Protein AF-A0A495IEY9-F1 (afdb_monomer_lite)

Radius of gyration: 32.67 Å; chains: 1; bounding box: 74×69×78 Å

Organism: NCBI:txid386892

InterPro domains:
  IPR025325 Protein of unknown function DUF4231 [PF14015] (72-163)

pLDDT: mean 76.62, std 18.8, range [36.56, 96.38]

Foldseek 3Di:
DDDDDDDDDDDDDDDDDDDDDDDDDDDPDDDDDPDPPPPDDPDPPPDPPDPDDDDPCLLVVLVVLLVVLLVVLVVLLVVLVVLVVVLVVLLVVLVVVLVVLVPDPPRDPVSNVVSVVSNVVSVVVCVVVVSVVSNVLSVVLSVVSVVLVVCCVVCHPPNVDPCNSVVSNVVSVVSVVVVVVVVVVVVCDDPPDDPPDDDDDD

Secondary structure (DSSP, 8-state):
----------------------PPP---------PPPP-SPP------PPPPPPPTTHHHHHHHHHHHHHHHHHHHHHHHHHHHHHHHHHHHHHHHHHHHHHH-TT--HHHHHHHHHHHHHHHHHHHHHTHHHHHHHHHHHHHHHHHHHHHHHTT-TTTTSTTHHHHHHHHHHHHHHHHHHHHHHHHS--------PPP---

Structure (mmCIF, N/CA/C/O backbone):
data_AF-A0A495IEY9-F1
#
_entry.id   AF-A0A495IEY9-F1
#
loop_
_atom_site.group_PDB
_atom_site.id
_atom_site.type_symbol
_atom_site.label_atom_id
_atom_site.label_alt_id
_atom_site.label_comp_id
_atom_site.label_asym_id
_atom_site.label_entity_id
_atom_site.label_seq_id
_atom_site.pdbx_PDB_ins_code
_atom_site.Cartn_x
_atom_site.Cartn_y
_atom_site.Cartn_z
_atom_site.occupancy
_atom_site.B_iso_or_equiv
_atom_site.auth_seq_id
_atom_site.auth_comp_id
_atom_site.auth_asym_id
_atom_site.auth_atom_id
_atom_site.pdbx_PDB_model_num
ATOM 1 N N . MET A 1 1 ? 45.990 -4.120 40.643 1.00 37.78 1 MET A N 1
ATOM 2 C CA . MET A 1 1 ? 47.004 -3.075 40.870 1.00 37.78 1 MET A CA 1
ATOM 3 C C . MET A 1 1 ? 46.999 -2.198 39.632 1.00 37.78 1 MET A C 1
ATOM 5 O O . MET A 1 1 ? 47.396 -2.721 38.605 1.00 37.78 1 MET A O 1
ATOM 9 N N . SER A 1 2 ? 46.443 -0.983 39.770 1.00 44.12 2 SER A N 1
ATOM 10 C CA . SER A 1 2 ? 46.538 0.227 38.918 1.00 44.12 2 SER A CA 1
ATOM 11 C C . SER A 1 2 ? 46.340 0.114 37.394 1.00 44.12 2 SER A C 1
ATOM 13 O O . SER A 1 2 ? 46.863 -0.780 36.755 1.00 44.12 2 SER A O 1
ATOM 15 N N . ASP A 1 3 ? 45.658 1.019 36.699 1.00 42.66 3 ASP A N 1
ATOM 16 C CA . ASP A 1 3 ? 45.069 2.310 37.056 1.00 42.66 3 ASP A CA 1
ATOM 17 C C . ASP A 1 3 ? 44.116 2.719 35.921 1.00 42.66 3 ASP A C 1
ATOM 19 O O . ASP A 1 3 ? 44.360 2.389 34.757 1.00 42.66 3 ASP A O 1
ATOM 23 N N . ALA A 1 4 ? 43.057 3.445 36.266 1.00 44.81 4 ALA A N 1
ATOM 24 C CA . ALA A 1 4 ? 42.298 4.259 35.323 1.00 44.81 4 ALA A CA 1
ATOM 25 C C . ALA A 1 4 ? 42.985 5.629 35.193 1.00 44.81 4 ALA A C 1
ATOM 27 O O . ALA A 1 4 ? 43.798 6.001 36.037 1.00 44.81 4 ALA A O 1
ATOM 28 N N . PRO A 1 5 ? 42.636 6.419 34.172 1.00 58.59 5 PRO A N 1
ATOM 29 C CA . PRO A 1 5 ? 42.384 7.814 34.523 1.00 58.59 5 PRO A CA 1
ATOM 30 C C . PRO A 1 5 ? 41.072 8.377 33.967 1.00 58.59 5 PRO A C 1
ATOM 32 O O . PRO A 1 5 ? 40.742 8.247 32.788 1.00 58.59 5 PRO A O 1
ATOM 35 N N . ASP A 1 6 ? 40.380 9.051 34.884 1.00 40.62 6 ASP A N 1
ATOM 36 C CA . ASP A 1 6 ? 39.365 10.084 34.702 1.00 40.62 6 ASP A CA 1
ATOM 37 C C . ASP A 1 6 ? 39.780 11.195 33.722 1.00 40.62 6 ASP A C 1
ATOM 39 O O . ASP A 1 6 ? 40.908 11.684 33.766 1.00 40.62 6 ASP A O 1
ATOM 43 N N . ALA A 1 7 ? 38.815 11.688 32.939 1.00 40.88 7 ALA A N 1
ATOM 44 C CA . ALA A 1 7 ? 38.734 13.088 32.500 1.00 40.88 7 ALA A CA 1
ATOM 45 C C . ALA A 1 7 ? 37.304 13.371 31.988 1.00 40.88 7 ALA A C 1
ATOM 47 O O . ALA A 1 7 ? 36.894 12.869 30.947 1.00 40.88 7 ALA A O 1
ATOM 48 N N . VAL A 1 8 ? 36.441 13.962 32.818 1.00 42.06 8 VAL A N 1
ATOM 49 C CA . VAL A 1 8 ? 36.154 15.411 32.905 1.00 42.06 8 VAL A CA 1
ATOM 50 C C . VAL A 1 8 ? 35.204 15.922 31.809 1.00 42.06 8 VAL A C 1
ATOM 52 O O . VAL A 1 8 ? 35.561 16.149 30.658 1.00 42.06 8 VAL A O 1
ATOM 55 N N . VAL A 1 9 ? 33.972 16.158 32.261 1.00 48.19 9 VAL A N 1
ATOM 56 C CA . VAL A 1 9 ? 32.915 16.979 31.660 1.00 48.19 9 VAL A CA 1
ATOM 57 C C . VAL A 1 9 ? 33.252 18.464 31.846 1.00 48.19 9 VAL A C 1
ATOM 59 O O . VAL A 1 9 ? 33.668 18.842 32.942 1.00 48.19 9 VAL A O 1
ATOM 62 N N . PRO A 1 10 ? 32.963 19.333 30.861 1.00 50.50 10 PRO A N 1
ATOM 63 C CA . PRO A 1 10 ? 32.644 20.721 31.178 1.00 50.50 10 PRO A CA 1
ATOM 64 C C . PRO A 1 10 ? 31.229 21.117 30.731 1.00 50.50 10 PRO A C 1
ATOM 66 O O . PRO A 1 10 ? 30.904 21.189 29.547 1.00 50.50 10 PRO A O 1
ATOM 69 N N . SER A 1 11 ? 30.403 21.432 31.728 1.00 38.56 11 SER A N 1
ATOM 70 C CA . SER A 1 11 ? 29.192 22.244 31.609 1.00 38.56 11 SER A CA 1
ATOM 71 C C . SER A 1 11 ? 29.579 23.688 31.288 1.00 38.56 11 SER A C 1
ATOM 73 O O . SER A 1 11 ? 30.501 24.235 31.893 1.00 38.56 11 SER A O 1
ATOM 75 N N . SER A 1 12 ? 28.872 24.349 30.375 1.00 45.75 12 SER A N 1
ATOM 76 C CA . SER A 1 12 ? 29.035 25.791 30.149 1.00 45.75 12 SER A CA 1
ATOM 77 C C . SER A 1 12 ? 27.690 26.438 29.842 1.00 45.75 12 SER A C 1
ATOM 79 O O . SER A 1 12 ? 27.225 26.460 28.707 1.00 45.75 12 SER A O 1
ATOM 81 N N . THR A 1 13 ? 27.076 26.974 30.891 1.00 43.91 13 THR A N 1
ATOM 82 C CA . THR A 1 13 ? 26.037 28.004 30.825 1.00 43.91 13 THR A CA 1
ATOM 83 C C . THR A 1 13 ? 26.718 29.366 30.663 1.00 43.91 13 THR A C 1
ATOM 85 O O . THR A 1 13 ? 27.639 29.646 31.431 1.00 43.91 13 THR A O 1
ATOM 88 N N . PRO A 1 14 ? 26.241 30.262 29.784 1.00 54.59 14 PRO A N 1
ATOM 89 C CA . PRO A 1 14 ? 26.524 31.684 29.916 1.00 54.59 14 PRO A CA 1
ATOM 90 C C . PRO A 1 14 ? 25.261 32.471 30.294 1.00 54.59 14 PRO A C 1
ATOM 92 O O . PRO A 1 14 ? 24.327 32.641 29.517 1.00 54.59 14 PRO A O 1
ATOM 95 N N . THR A 1 15 ? 25.262 32.904 31.552 1.00 43.38 15 THR A N 1
ATOM 96 C CA . THR A 1 15 ? 25.042 34.270 32.047 1.00 43.38 15 THR A CA 1
ATOM 97 C C . THR A 1 15 ? 24.388 35.302 31.117 1.00 43.38 15 THR A C 1
ATOM 99 O O . THR A 1 15 ? 24.930 35.719 30.098 1.00 43.38 15 THR A O 1
ATOM 102 N N . ARG A 1 16 ? 23.257 35.804 31.620 1.00 36.56 16 ARG A N 1
ATOM 103 C CA . ARG A 1 16 ? 22.553 37.050 31.298 1.00 36.56 16 ARG A CA 1
ATOM 104 C C . ARG A 1 16 ? 23.460 38.284 31.426 1.00 36.56 16 ARG A C 1
ATOM 106 O O . ARG A 1 16 ? 24.086 38.468 32.465 1.00 36.56 16 ARG A O 1
ATOM 113 N N . ALA A 1 17 ? 23.420 39.168 30.431 1.00 42.22 17 ALA A N 1
ATOM 114 C CA . ALA A 1 17 ? 23.876 40.551 30.544 1.00 42.22 17 ALA A CA 1
ATOM 115 C C . ALA A 1 17 ? 22.870 41.488 29.858 1.00 42.22 17 ALA A C 1
ATOM 117 O O . ALA A 1 17 ? 22.465 41.265 28.718 1.00 42.22 17 ALA A O 1
ATOM 118 N N . ASP A 1 18 ? 22.450 42.504 30.606 1.00 40.81 18 ASP A N 1
ATOM 119 C CA . ASP A 1 18 ? 21.556 43.582 30.199 1.00 40.81 18 ASP A CA 1
ATOM 120 C C . ASP A 1 18 ? 22.239 44.541 29.205 1.00 40.81 18 ASP A C 1
ATOM 122 O O . ASP A 1 18 ? 23.431 44.825 29.330 1.00 40.81 18 ASP A O 1
ATOM 126 N N . SER A 1 19 ? 21.491 45.120 28.256 1.00 43.00 19 SER A N 1
ATOM 127 C CA . SER A 1 19 ? 21.830 46.431 27.666 1.00 43.00 19 SER A CA 1
ATOM 128 C C . SER A 1 19 ? 20.611 47.121 27.032 1.00 43.00 19 SER A C 1
ATOM 130 O O . SER A 1 19 ? 20.113 46.760 25.974 1.00 43.00 19 SER A O 1
ATOM 132 N N . VAL A 1 20 ? 20.147 48.124 27.769 1.00 44.75 20 VAL A N 1
ATOM 133 C CA . VAL A 1 20 ? 19.444 49.371 27.430 1.00 44.75 20 VAL A CA 1
ATOM 134 C C . VAL A 1 20 ? 19.424 49.813 25.950 1.00 44.75 20 VAL A C 1
ATOM 136 O O . VAL A 1 20 ? 20.470 49.997 25.338 1.00 44.75 20 VAL A O 1
ATOM 139 N N . GLY A 1 21 ? 18.229 50.214 25.485 1.00 37.62 21 GLY A N 1
ATOM 140 C CA . GLY A 1 21 ? 18.047 51.489 24.769 1.00 37.62 21 GLY A CA 1
ATOM 141 C C . GLY A 1 21 ? 17.474 51.438 23.348 1.00 37.62 21 GLY A C 1
ATOM 142 O O . GLY A 1 21 ? 18.227 51.275 22.401 1.00 37.62 21 GLY A O 1
ATOM 143 N N . ALA A 1 22 ? 16.169 51.707 23.197 1.00 42.50 22 ALA A N 1
ATOM 144 C CA . ALA A 1 22 ? 15.605 52.568 22.139 1.00 42.50 22 ALA A CA 1
ATOM 145 C C . ALA A 1 22 ? 14.072 52.657 22.279 1.00 42.50 22 ALA A C 1
ATOM 147 O O . ALA A 1 22 ? 13.355 51.683 22.064 1.00 42.50 22 ALA A O 1
ATOM 148 N N . THR A 1 23 ? 13.563 53.841 22.623 1.00 51.12 23 THR A N 1
ATOM 149 C CA . THR A 1 23 ? 12.125 54.145 22.696 1.00 51.12 23 THR A CA 1
ATOM 150 C C . THR A 1 23 ? 11.656 54.735 21.361 1.00 51.12 23 THR A C 1
ATOM 152 O O . THR A 1 23 ? 12.115 55.823 21.014 1.00 51.12 23 THR A O 1
ATOM 155 N N . PRO A 1 24 ? 10.732 54.103 20.615 1.00 60.12 24 PRO A N 1
ATOM 156 C CA . PRO A 1 24 ? 10.069 54.755 19.488 1.00 60.12 24 PRO A CA 1
ATOM 157 C C . PRO A 1 24 ? 8.852 55.596 19.942 1.00 60.12 24 PRO A C 1
ATOM 159 O O . PRO A 1 24 ? 8.252 55.325 20.989 1.00 60.12 24 PRO A O 1
ATOM 162 N N . PRO A 1 25 ? 8.473 56.641 19.182 1.00 51.44 25 PRO A N 1
ATOM 163 C CA . PRO A 1 25 ? 7.473 57.624 19.592 1.00 51.44 25 PRO A CA 1
ATOM 164 C C . PRO A 1 25 ? 6.053 57.043 19.640 1.00 51.44 25 PRO A C 1
ATOM 166 O O . PRO A 1 25 ? 5.586 56.387 18.711 1.00 51.44 25 PRO A O 1
ATOM 169 N N . ARG A 1 26 ? 5.335 57.339 20.732 1.00 46.69 26 ARG A N 1
ATOM 170 C CA . ARG A 1 26 ? 3.922 56.985 20.939 1.00 46.69 26 ARG A CA 1
ATOM 171 C C . ARG A 1 26 ? 3.025 57.687 19.916 1.00 46.69 26 ARG A C 1
ATOM 173 O O . ARG A 1 26 ? 2.693 58.861 20.070 1.00 46.69 26 ARG A O 1
ATOM 180 N N . THR A 1 27 ? 2.546 56.945 18.925 1.00 51.31 27 THR A N 1
ATOM 181 C CA . THR A 1 27 ? 1.424 57.362 18.080 1.00 51.31 27 THR A CA 1
ATOM 182 C C . THR A 1 27 ? 0.138 57.328 18.913 1.00 51.31 27 THR A C 1
ATOM 184 O O . THR A 1 27 ? -0.311 56.278 19.371 1.00 51.31 27 THR A O 1
ATOM 187 N N . 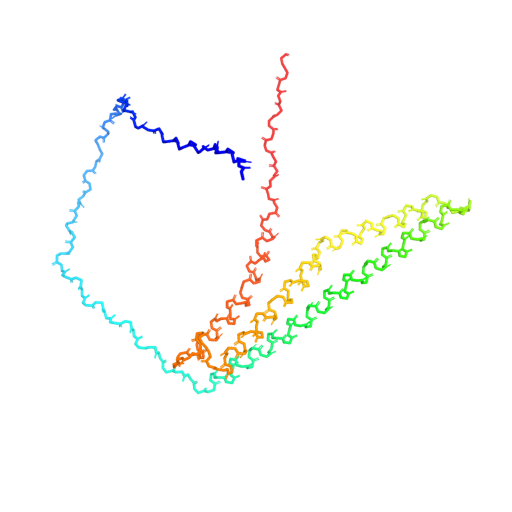ARG A 1 28 ? -0.455 58.498 19.162 1.00 54.66 28 ARG A N 1
ATOM 188 C CA . ARG A 1 28 ? -1.737 58.654 19.863 1.00 54.66 28 ARG A CA 1
ATOM 189 C C . ARG A 1 28 ? -2.871 58.234 18.920 1.00 54.66 28 ARG A C 1
ATOM 191 O O . ARG A 1 28 ? -3.365 59.053 18.156 1.00 54.66 28 ARG A O 1
ATOM 198 N N . GLY A 1 29 ? -3.270 56.964 18.968 1.00 46.28 29 GLY A N 1
ATOM 199 C CA . GLY A 1 29 ? -4.338 56.407 18.135 1.00 46.28 29 GLY A CA 1
ATOM 200 C C . GLY A 1 29 ? -5.439 55.736 18.955 1.00 46.28 29 GLY A C 1
ATOM 201 O O . GLY A 1 29 ? -5.227 54.673 19.517 1.00 46.28 29 GLY A O 1
ATOM 202 N N . ARG A 1 30 ? -6.614 56.377 18.984 1.00 53.66 30 ARG A N 1
ATOM 203 C CA . ARG A 1 30 ? -7.959 55.795 19.164 1.00 53.66 30 ARG A CA 1
ATOM 204 C C . ARG A 1 30 ? -8.173 54.870 20.380 1.00 53.66 30 ARG A C 1
ATOM 206 O O . ARG A 1 30 ? -8.007 53.659 20.316 1.00 53.66 30 ARG A O 1
ATOM 213 N N . ARG A 1 31 ? -8.677 55.456 21.474 1.00 50.41 31 ARG A N 1
ATOM 214 C CA . ARG A 1 31 ? -9.293 54.744 22.606 1.00 50.41 31 ARG A CA 1
ATOM 215 C C . ARG A 1 31 ? -10.537 53.994 22.104 1.00 50.41 31 ARG A C 1
ATOM 217 O O . ARG A 1 31 ? -11.627 54.556 22.077 1.00 50.41 31 ARG A O 1
ATOM 224 N N . GLY A 1 32 ? -10.349 52.753 21.657 1.00 49.44 32 GLY A N 1
ATOM 225 C CA . GLY A 1 32 ? -11.426 51.782 21.522 1.00 49.44 32 GLY A CA 1
ATOM 226 C C . GLY A 1 32 ? -12.059 51.577 22.893 1.00 49.44 32 GLY A C 1
ATOM 227 O O . GLY A 1 32 ? -11.365 51.418 23.895 1.00 49.44 32 GLY A O 1
ATOM 228 N N . GLN A 1 33 ? -13.375 51.690 22.941 1.00 49.94 33 GLN A N 1
ATOM 229 C CA . GLN A 1 33 ? -14.186 51.463 24.122 1.00 49.94 33 GLN A CA 1
ATOM 230 C C . GLN A 1 33 ? -14.017 49.990 24.525 1.00 49.94 33 GLN A C 1
ATOM 232 O O . GLN A 1 33 ? -14.491 49.101 23.827 1.00 49.94 33 GLN A O 1
ATOM 237 N N . ILE A 1 34 ? -13.270 49.720 25.597 1.00 53.69 34 ILE A N 1
ATOM 238 C CA . ILE A 1 34 ? -13.193 48.383 26.191 1.00 53.69 34 ILE A CA 1
ATOM 239 C C . ILE A 1 34 ? -14.486 48.228 26.989 1.00 53.69 34 ILE A C 1
ATOM 241 O O . ILE A 1 34 ? -14.609 48.776 28.084 1.00 53.69 34 ILE A O 1
ATOM 245 N N . THR A 1 35 ? -15.485 47.560 26.420 1.00 56.81 35 THR A N 1
ATOM 246 C CA . THR A 1 35 ? -16.603 47.034 27.206 1.00 56.81 35 THR A CA 1
ATOM 247 C C . THR A 1 35 ? -16.030 46.088 28.265 1.00 56.81 35 THR A C 1
ATOM 249 O O . THR A 1 35 ? -15.221 45.228 27.904 1.00 56.81 35 THR A O 1
ATOM 252 N N . PRO A 1 36 ? -16.382 46.235 29.556 1.00 61.81 36 PRO A N 1
ATOM 253 C CA . PRO A 1 36 ? -15.975 45.261 30.560 1.00 61.81 36 PRO A CA 1
ATOM 254 C C . PRO A 1 36 ? -16.509 43.873 30.161 1.00 61.81 36 PRO A C 1
ATOM 256 O O . PRO A 1 36 ? -17.593 43.792 29.573 1.00 61.81 36 PRO A O 1
ATOM 259 N N . PRO A 1 37 ? -15.759 42.790 30.427 1.00 67.25 37 PRO A N 1
ATOM 260 C CA . PRO A 1 37 ? -16.247 41.440 30.176 1.00 67.25 37 PRO A CA 1
ATOM 261 C C . PRO A 1 37 ? -17.550 41.207 30.963 1.00 67.25 37 PRO A C 1
ATOM 263 O O . PRO A 1 37 ? -17.705 41.781 32.044 1.00 67.25 37 PRO A O 1
ATOM 266 N N . PRO A 1 38 ? -18.487 40.388 30.457 1.00 62.03 38 PRO A N 1
ATOM 267 C CA . PRO A 1 38 ? -19.680 40.022 31.211 1.00 62.03 38 PRO A CA 1
ATOM 268 C C . PRO A 1 38 ? -19.279 39.419 32.567 1.00 62.03 38 PRO A C 1
ATOM 270 O O . PRO A 1 38 ? -18.569 38.419 32.610 1.00 62.03 38 PRO A O 1
ATOM 273 N N . THR A 1 39 ? -19.732 40.015 33.673 1.00 63.16 39 THR A N 1
ATOM 274 C CA . THR A 1 39 ? -19.583 39.485 35.048 1.00 63.16 39 THR A CA 1
ATOM 275 C C . THR A 1 39 ? -20.612 38.382 35.330 1.00 63.16 39 THR A C 1
ATOM 277 O O . THR A 1 39 ? -21.114 38.250 36.444 1.00 63.16 39 THR A O 1
ATOM 280 N N . GLU A 1 40 ? -20.987 37.610 34.315 1.00 63.72 40 GLU A N 1
ATOM 281 C CA . GLU A 1 40 ? -21.821 36.433 34.507 1.00 63.72 40 GLU A CA 1
ATOM 282 C C . GLU A 1 40 ? -20.874 35.242 34.707 1.00 63.72 40 GLU A C 1
ATOM 284 O O . GLU A 1 40 ? -19.961 35.056 33.893 1.00 63.72 40 GLU A O 1
ATOM 289 N N . PRO A 1 41 ? -21.007 34.465 35.800 1.00 67.69 41 PRO A N 1
ATOM 290 C CA . PRO A 1 41 ? -20.287 33.207 35.936 1.00 67.69 41 PRO A CA 1
ATOM 291 C C . PRO A 1 41 ? -20.494 32.397 34.652 1.00 67.69 41 PRO A C 1
ATOM 293 O O . PRO A 1 41 ? -21.630 32.360 34.169 1.00 67.69 41 PRO A O 1
ATOM 296 N N . PRO A 1 42 ? -19.457 31.762 34.073 1.00 66.25 42 PRO A N 1
ATOM 297 C CA . PRO A 1 42 ? -19.680 30.882 32.938 1.00 66.25 42 PRO A CA 1
ATOM 298 C C . PRO A 1 42 ? -20.766 29.888 33.347 1.00 66.25 42 PRO A C 1
ATOM 300 O O . PRO A 1 42 ? -20.645 29.238 34.391 1.00 66.25 42 PRO A O 1
ATOM 303 N N . ALA A 1 43 ? -21.850 29.831 32.566 1.00 63.62 43 ALA A N 1
ATOM 304 C CA . ALA A 1 43 ? -22.886 28.823 32.740 1.00 63.62 43 ALA A CA 1
ATOM 305 C C . ALA A 1 43 ? -22.198 27.463 32.938 1.00 63.62 43 ALA A C 1
ATOM 307 O O . ALA A 1 43 ? -21.162 27.239 32.298 1.00 63.62 43 ALA A O 1
ATOM 308 N N . PRO A 1 44 ? -22.711 26.574 33.812 1.00 63.12 44 PRO A N 1
ATOM 309 C CA . PRO A 1 44 ? -22.123 25.256 33.990 1.00 63.12 44 PRO A CA 1
ATOM 310 C C . PRO A 1 44 ? -21.894 24.665 32.604 1.00 63.12 44 PRO A C 1
ATOM 312 O O . PRO A 1 44 ? -22.849 24.530 31.836 1.00 63.12 44 PRO A O 1
ATOM 315 N N . VAL A 1 45 ? -20.631 24.413 32.249 1.00 62.22 45 VAL A N 1
ATOM 316 C CA . VAL A 1 45 ? -20.298 23.694 31.022 1.00 62.22 45 VAL A CA 1
ATOM 317 C C . VAL A 1 45 ? -21.066 22.391 31.148 1.00 62.22 45 VAL A C 1
ATOM 319 O O . VAL A 1 45 ? -20.748 21.577 32.016 1.00 62.22 45 VAL A O 1
ATOM 322 N N . GLN A 1 46 ? -22.152 22.255 30.383 1.00 62.59 46 GLN A N 1
ATOM 323 C CA . GLN A 1 46 ? -22.917 21.020 30.345 1.00 62.59 46 GLN A CA 1
ATOM 324 C C . GLN A 1 46 ? -21.894 19.921 30.079 1.00 62.59 46 GLN A C 1
ATOM 326 O O . GLN A 1 46 ? -21.071 20.062 29.167 1.00 62.59 46 GLN A O 1
ATOM 331 N N . ALA A 1 47 ? -21.875 18.893 30.931 1.00 61.44 47 ALA A N 1
ATOM 332 C CA . ALA A 1 47 ? -21.013 17.745 30.710 1.00 61.44 47 ALA A CA 1
ATOM 333 C C . ALA A 1 47 ? -21.195 17.301 29.247 1.00 61.44 47 ALA A C 1
ATOM 335 O O . ALA A 1 47 ? -22.335 17.343 28.768 1.00 61.44 47 ALA A O 1
ATOM 336 N N . PRO A 1 48 ? -20.111 16.953 28.522 1.00 68.31 48 PRO A N 1
ATOM 337 C CA . PRO A 1 48 ? -20.222 16.484 27.149 1.00 68.31 48 PRO A CA 1
ATOM 338 C C . PRO A 1 48 ? -21.374 15.479 27.053 1.00 68.31 48 PRO A C 1
ATOM 340 O O . PRO A 1 48 ? -21.465 14.625 27.941 1.00 68.31 48 PRO A O 1
ATOM 343 N N . PRO A 1 49 ? -22.275 15.605 26.061 1.00 74.69 49 PRO A N 1
ATOM 344 C CA . PRO A 1 49 ? -23.406 14.698 25.946 1.00 74.69 49 PRO A CA 1
ATOM 345 C C . PRO A 1 49 ? -22.880 13.266 25.993 1.00 74.69 49 PRO A C 1
ATOM 347 O O . PRO A 1 49 ? -21.897 12.950 25.315 1.00 74.69 49 PRO A O 1
ATOM 350 N N . GLU A 1 50 ? -23.495 12.439 26.841 1.00 69.94 50 GLU A N 1
ATOM 351 C CA . GLU A 1 50 ? -23.180 11.015 26.926 1.00 69.94 50 GLU A CA 1
ATOM 352 C C . GLU A 1 50 ? -23.128 10.453 25.497 1.00 69.94 50 GLU A C 1
ATOM 354 O O . GLU A 1 50 ? -24.002 10.789 24.684 1.00 69.94 50 GLU A O 1
ATOM 359 N N . PRO A 1 51 ? -22.076 9.695 25.133 1.00 74.38 51 PRO A N 1
ATOM 360 C CA . PRO A 1 51 ? -21.938 9.213 23.772 1.00 74.38 51 PRO A CA 1
ATOM 361 C C . PRO A 1 51 ? -23.207 8.457 23.392 1.00 74.38 51 PRO A C 1
ATOM 363 O O . PRO A 1 51 ? -23.685 7.610 24.145 1.00 74.38 51 PRO A O 1
ATOM 366 N N . ALA A 1 52 ? -23.758 8.789 22.220 1.00 79.06 52 ALA A N 1
ATOM 367 C CA . ALA A 1 52 ? -24.975 8.164 21.717 1.00 79.06 52 ALA A CA 1
ATOM 368 C C . ALA A 1 52 ? -24.874 6.627 21.795 1.00 79.06 52 ALA A C 1
ATOM 370 O O . ALA A 1 52 ? -23.767 6.091 21.761 1.00 79.06 52 ALA A O 1
ATOM 371 N N . PRO A 1 53 ? -25.978 5.874 21.858 1.00 83.81 53 PRO A N 1
ATOM 372 C CA . PRO A 1 53 ? -25.918 4.416 21.806 1.00 83.81 53 PRO A CA 1
ATOM 373 C C . PRO A 1 53 ? -25.185 3.928 20.547 1.00 83.81 53 PRO A C 1
ATOM 375 O O . PRO A 1 53 ? -25.242 4.569 19.494 1.00 83.81 53 PRO A O 1
ATOM 378 N N . ILE A 1 54 ? -24.457 2.812 20.646 1.00 84.00 54 ILE A N 1
ATOM 379 C CA . ILE A 1 54 ? -23.871 2.176 19.456 1.00 84.00 54 ILE A CA 1
ATOM 380 C C . ILE A 1 54 ? -25.029 1.572 18.643 1.00 84.00 54 ILE A C 1
ATOM 382 O O . ILE A 1 54 ? -25.821 0.835 19.228 1.00 84.00 54 ILE A O 1
ATOM 386 N N . PRO A 1 55 ? -25.148 1.864 17.334 1.00 88.56 55 PRO A N 1
ATOM 387 C CA . PRO A 1 55 ? -26.189 1.273 16.499 1.00 88.56 55 PRO A CA 1
ATOM 388 C C . PRO A 1 55 ? -26.086 -0.254 16.434 1.00 88.56 55 PRO A C 1
ATOM 390 O O . PRO A 1 55 ? -24.982 -0.808 16.395 1.00 88.56 55 PRO A O 1
ATOM 393 N N . ASP A 1 56 ? -27.230 -0.927 16.327 1.00 87.06 56 ASP A N 1
ATOM 394 C CA . ASP A 1 56 ? -27.278 -2.366 16.067 1.00 87.06 56 ASP A CA 1
ATOM 395 C C . ASP A 1 56 ? -26.560 -2.694 14.742 1.00 87.06 56 ASP A C 1
ATOM 397 O O . ASP A 1 56 ? -26.696 -1.982 13.746 1.00 87.06 56 ASP A O 1
ATOM 401 N N . GLY A 1 57 ? -25.743 -3.752 14.733 1.00 91.00 57 GLY A N 1
ATOM 402 C CA . GLY A 1 57 ? -24.941 -4.155 13.566 1.00 91.00 57 GLY A CA 1
ATOM 403 C C . GLY A 1 57 ? -23.668 -3.329 13.317 1.00 91.00 57 GLY A C 1
ATOM 404 O O . GLY A 1 57 ? -22.918 -3.625 12.386 1.00 91.00 57 GLY A O 1
ATOM 405 N N . ALA A 1 58 ? -23.358 -2.327 14.152 1.00 92.31 58 ALA A N 1
ATOM 406 C CA . ALA A 1 58 ? -22.133 -1.533 14.002 1.00 92.31 58 ALA A CA 1
ATOM 407 C C . ALA A 1 58 ? -20.854 -2.388 14.066 1.00 92.31 58 ALA A C 1
ATOM 409 O O . ALA A 1 58 ? -19.885 -2.102 13.366 1.00 92.31 58 ALA A O 1
ATOM 410 N N . VAL A 1 59 ? -20.854 -3.448 14.881 1.00 92.56 59 VAL A N 1
ATOM 411 C CA . VAL A 1 59 ? -19.727 -4.388 14.982 1.00 92.56 59 VAL A CA 1
ATOM 412 C C . VAL A 1 59 ? -19.470 -5.062 13.637 1.00 92.56 59 VAL A C 1
ATOM 414 O O . VAL A 1 59 ? -18.346 -5.013 13.141 1.00 92.56 59 VAL A O 1
ATOM 417 N N . ASP A 1 60 ? -20.508 -5.629 13.021 1.00 95.19 60 ASP A N 1
ATOM 418 C CA . ASP A 1 60 ? -20.396 -6.337 11.742 1.00 95.19 60 ASP A CA 1
ATOM 419 C C . ASP A 1 60 ? -19.935 -5.399 10.626 1.00 95.19 60 ASP A C 1
ATOM 421 O O . ASP A 1 60 ? -19.073 -5.758 9.823 1.00 95.19 60 ASP A O 1
ATOM 425 N N . PHE A 1 61 ? -20.439 -4.162 10.615 1.00 95.81 61 PHE A N 1
ATOM 426 C CA . PHE A 1 61 ? -19.994 -3.140 9.672 1.00 95.81 61 PHE A CA 1
ATOM 427 C C . PHE A 1 61 ? -18.498 -2.824 9.823 1.00 95.81 61 PHE A C 1
ATOM 429 O O . PHE A 1 61 ? -17.753 -2.848 8.839 1.00 95.81 61 PHE A O 1
ATOM 436 N N . VAL A 1 62 ? -18.034 -2.553 11.048 1.00 95.69 62 VAL A N 1
ATOM 437 C CA . VAL A 1 62 ? -16.626 -2.212 11.314 1.00 95.69 62 VAL A CA 1
ATOM 438 C C . VAL A 1 62 ? -15.705 -3.401 11.015 1.00 95.69 62 VAL A C 1
ATOM 440 O O . VAL A 1 62 ? -14.631 -3.220 10.439 1.00 95.69 62 VAL A O 1
ATOM 443 N N . MET A 1 63 ? -16.132 -4.626 11.321 1.00 96.00 63 MET A N 1
ATOM 444 C CA . MET A 1 63 ? -15.380 -5.839 10.986 1.00 96.00 63 MET A CA 1
ATOM 445 C C . MET A 1 63 ? -15.345 -6.110 9.475 1.00 96.00 63 MET A C 1
ATOM 447 O O . MET A 1 63 ? -14.299 -6.477 8.931 1.00 96.00 63 MET A O 1
ATOM 451 N N . GLY A 1 64 ? -16.443 -5.853 8.762 1.00 96.19 64 GLY A N 1
ATOM 452 C CA . GLY A 1 64 ? -16.477 -5.875 7.299 1.00 96.19 64 GLY A CA 1
ATOM 453 C C . GLY A 1 64 ? -15.502 -4.862 6.690 1.00 96.19 64 GLY A C 1
ATOM 454 O O . GLY A 1 64 ? -14.742 -5.183 5.776 1.00 96.19 64 GLY A O 1
ATOM 455 N N . ARG A 1 65 ? -15.437 -3.653 7.257 1.00 95.25 65 ARG A N 1
ATOM 456 C CA . ARG A 1 65 ? -14.461 -2.631 6.857 1.00 95.25 65 ARG A CA 1
ATOM 457 C C . ARG A 1 65 ? -13.016 -3.077 7.111 1.00 95.25 65 ARG A C 1
ATOM 459 O O . ARG A 1 65 ? -12.182 -2.921 6.222 1.00 95.25 65 ARG A O 1
ATOM 466 N N . MET A 1 66 ? -12.719 -3.656 8.277 1.00 96.06 66 MET A N 1
ATOM 467 C CA . MET A 1 66 ? -11.391 -4.190 8.625 1.00 96.06 66 MET A CA 1
ATOM 468 C C . MET A 1 66 ? -10.926 -5.262 7.630 1.00 96.06 66 MET A C 1
ATOM 470 O O . MET A 1 66 ? -9.817 -5.185 7.103 1.00 96.06 66 MET A O 1
ATOM 474 N N . THR A 1 67 ? -11.772 -6.256 7.356 1.00 94.88 67 THR A N 1
ATOM 475 C CA . THR A 1 67 ? -11.438 -7.364 6.444 1.00 94.88 67 THR A CA 1
ATOM 476 C C . THR A 1 67 ? -11.230 -6.885 5.009 1.00 94.88 67 THR A C 1
ATOM 478 O O . THR A 1 67 ? -10.277 -7.312 4.355 1.00 94.88 67 THR A O 1
ATOM 481 N N . TYR A 1 68 ? -12.050 -5.935 4.549 1.00 95.75 68 TYR A N 1
ATOM 482 C CA . TYR A 1 68 ? -11.847 -5.258 3.271 1.00 95.75 68 TYR A CA 1
ATOM 483 C C . TYR A 1 68 ? -10.475 -4.570 3.198 1.00 95.75 68 TYR A C 1
ATOM 485 O O . TYR A 1 68 ? -9.738 -4.779 2.234 1.00 95.75 68 TYR A O 1
ATOM 493 N N . LEU A 1 69 ? -10.107 -3.783 4.218 1.00 94.38 69 LEU A N 1
ATOM 494 C CA . LEU A 1 69 ? -8.816 -3.089 4.253 1.00 94.38 69 LEU A CA 1
ATOM 495 C C . LEU A 1 69 ? -7.648 -4.082 4.252 1.00 94.38 69 LEU A C 1
ATOM 497 O O . LEU A 1 69 ? -6.733 -3.932 3.448 1.00 94.38 69 LEU A O 1
ATOM 501 N N . LEU A 1 70 ? -7.693 -5.125 5.088 1.00 94.62 70 LEU A N 1
ATOM 502 C CA . LEU A 1 70 ? -6.665 -6.174 5.123 1.00 94.62 70 LEU A CA 1
ATOM 503 C C . LEU A 1 70 ? -6.439 -6.805 3.740 1.00 94.62 70 LEU A C 1
ATOM 505 O O . LEU A 1 70 ? -5.299 -6.881 3.281 1.00 94.62 70 LEU A O 1
ATOM 509 N N . GLY A 1 71 ? -7.518 -7.202 3.057 1.00 92.38 71 GLY A N 1
ATOM 510 C CA . GLY A 1 71 ? -7.437 -7.796 1.721 1.00 92.38 71 GLY A CA 1
ATOM 511 C C . GLY A 1 71 ? -6.888 -6.828 0.673 1.00 92.38 71 GLY A C 1
ATOM 512 O O . GLY A 1 71 ? -6.002 -7.190 -0.104 1.00 92.38 71 GLY A O 1
ATOM 513 N N . TRP A 1 72 ? -7.367 -5.581 0.684 1.00 92.19 72 TRP A N 1
ATOM 514 C CA . TRP A 1 72 ? -6.905 -4.544 -0.236 1.00 92.19 72 TRP A CA 1
ATOM 515 C C . TRP A 1 72 ? -5.402 -4.283 -0.077 1.00 92.19 72 TRP A C 1
ATOM 517 O O . TRP A 1 72 ? -4.671 -4.300 -1.071 1.00 92.19 72 TRP A O 1
ATOM 527 N N . TYR A 1 73 ? -4.928 -4.118 1.163 1.00 90.69 73 TYR A N 1
ATOM 528 C CA . TYR A 1 73 ? -3.520 -3.849 1.452 1.00 90.69 73 TYR A CA 1
ATOM 529 C C . TYR A 1 73 ? -2.607 -5.003 1.074 1.00 90.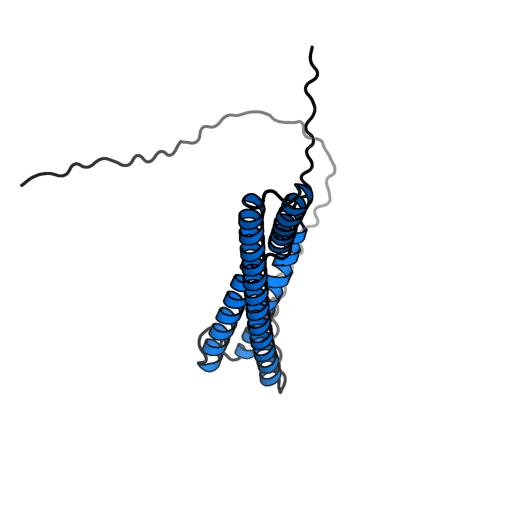69 73 TYR A C 1
ATOM 531 O O . TYR A 1 73 ? -1.573 -4.765 0.454 1.00 90.69 73 TYR A O 1
ATOM 539 N N . GLU A 1 74 ? -2.976 -6.242 1.401 1.00 90.94 74 GLU A N 1
ATOM 540 C CA . GLU A 1 74 ? -2.167 -7.400 1.023 1.00 90.94 74 GLU A CA 1
ATOM 541 C C . GLU A 1 74 ? -2.039 -7.504 -0.501 1.00 90.94 74 GLU A C 1
ATOM 543 O O . GLU A 1 74 ? -0.934 -7.651 -1.025 1.00 90.94 74 GLU A O 1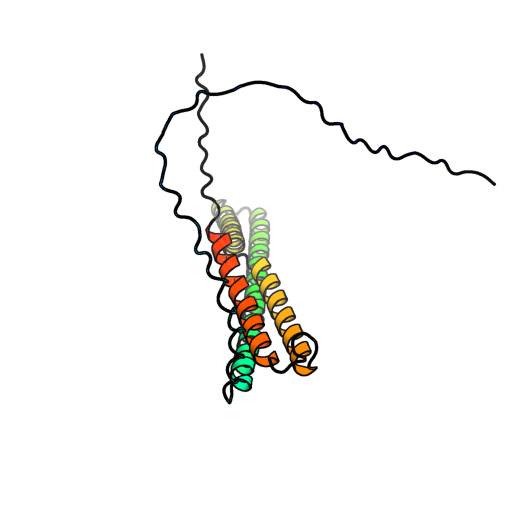
ATOM 548 N N . GLN A 1 75 ? -3.147 -7.350 -1.231 1.00 89.81 75 GLN A N 1
ATOM 549 C CA . GLN A 1 75 ? -3.138 -7.433 -2.689 1.00 89.81 75 GLN A CA 1
ATOM 550 C C . GLN A 1 75 ? -2.273 -6.334 -3.328 1.00 89.81 75 GLN A C 1
ATOM 552 O O . GLN A 1 75 ? -1.447 -6.627 -4.196 1.00 89.81 75 GLN A O 1
ATOM 557 N N . HIS A 1 76 ? -2.411 -5.082 -2.883 1.00 86.31 76 HIS A N 1
ATOM 558 C CA . HIS A 1 76 ? -1.637 -3.952 -3.416 1.00 86.31 76 HIS A CA 1
ATOM 559 C C . HIS A 1 76 ? -0.150 -4.067 -3.091 1.00 86.31 76 HIS A C 1
ATOM 561 O O . HIS A 1 76 ? 0.707 -3.724 -3.916 1.00 86.31 76 HIS A O 1
ATOM 567 N N . ALA A 1 77 ? 0.165 -4.612 -1.918 1.00 85.25 77 ALA A N 1
ATOM 568 C CA . ALA A 1 77 ? 1.523 -4.916 -1.534 1.00 85.25 77 ALA A CA 1
ATOM 569 C C . ALA A 1 77 ? 2.123 -5.956 -2.513 1.00 85.25 77 ALA A C 1
ATOM 571 O O . ALA A 1 77 ? 3.159 -5.701 -3.137 1.00 85.25 77 ALA A O 1
ATOM 572 N N . GLN A 1 78 ? 1.442 -7.083 -2.745 1.00 84.56 78 GLN A N 1
ATOM 573 C CA . GLN A 1 78 ? 1.921 -8.117 -3.673 1.00 84.56 78 GLN A CA 1
ATOM 574 C C . GLN A 1 78 ? 2.119 -7.579 -5.094 1.00 84.56 78 GLN A C 1
ATOM 576 O O . GLN A 1 78 ? 3.175 -7.799 -5.685 1.00 84.56 78 GLN A O 1
ATOM 581 N N . ILE A 1 79 ? 1.151 -6.833 -5.633 1.00 85.94 79 ILE A N 1
ATOM 582 C CA . ILE A 1 79 ? 1.261 -6.230 -6.971 1.00 85.94 79 ILE A CA 1
ATOM 583 C C . ILE A 1 79 ? 2.496 -5.324 -7.059 1.00 85.94 79 ILE A C 1
ATOM 585 O O . ILE A 1 79 ? 3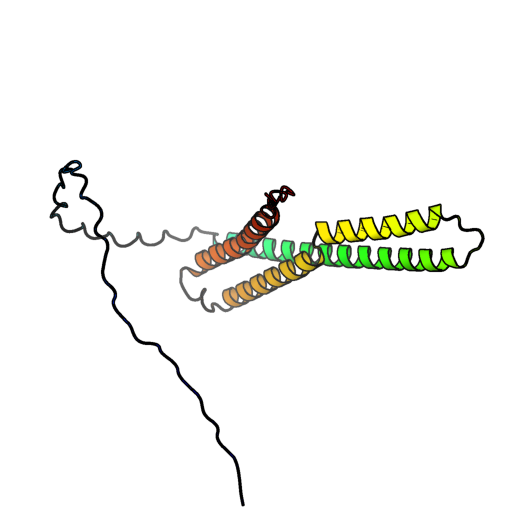.299 -5.476 -7.978 1.00 85.94 79 ILE A O 1
ATOM 589 N N . SER A 1 80 ? 2.703 -4.438 -6.079 1.00 83.81 80 SER A N 1
ATOM 590 C CA . SER A 1 80 ? 3.868 -3.538 -6.053 1.00 83.81 80 SER A CA 1
ATOM 591 C C . SER A 1 80 ? 5.189 -4.309 -6.061 1.00 83.81 80 SER A C 1
ATOM 593 O O . SER A 1 80 ? 6.115 -3.968 -6.802 1.00 83.81 80 SER A O 1
ATOM 595 N N . ARG A 1 81 ? 5.259 -5.401 -5.291 1.00 86.00 81 ARG A N 1
ATOM 596 C CA . ARG A 1 81 ? 6.418 -6.296 -5.268 1.00 86.00 81 ARG A CA 1
ATOM 597 C C . ARG A 1 81 ? 6.661 -6.934 -6.637 1.00 86.00 81 ARG A C 1
ATOM 599 O O . ARG A 1 81 ? 7.784 -6.876 -7.134 1.00 86.00 81 ARG A O 1
ATOM 606 N N . TRP A 1 82 ? 5.641 -7.527 -7.254 1.00 87.75 82 TRP A N 1
ATOM 607 C CA . TRP A 1 82 ? 5.786 -8.200 -8.549 1.00 87.75 82 TRP A CA 1
ATOM 608 C C . TRP A 1 82 ? 6.153 -7.231 -9.676 1.00 87.75 82 TRP A C 1
ATOM 610 O O . TRP A 1 82 ? 7.030 -7.552 -10.476 1.00 87.75 82 TRP A O 1
ATOM 620 N N . CYS A 1 83 ? 5.579 -6.026 -9.698 1.00 86.12 83 CYS A N 1
ATOM 621 C CA . CYS A 1 83 ? 5.969 -4.975 -10.639 1.00 86.12 83 CYS A CA 1
ATOM 622 C C . CYS A 1 83 ? 7.440 -4.570 -10.463 1.00 86.12 83 CYS A C 1
ATOM 624 O O . CYS A 1 83 ? 8.180 -4.505 -11.445 1.00 86.12 83 CYS A O 1
ATOM 626 N N . TYR A 1 84 ? 7.890 -4.354 -9.219 1.00 87.62 84 TYR A N 1
ATOM 627 C CA . TYR A 1 84 ? 9.285 -4.013 -8.930 1.00 87.62 84 TYR A CA 1
ATOM 628 C C . TYR A 1 84 ? 10.254 -5.105 -9.405 1.00 87.62 84 TYR A C 1
ATOM 630 O O . TYR A 1 84 ? 11.225 -4.808 -10.106 1.00 87.62 84 TYR A O 1
ATOM 638 N N . LEU A 1 85 ? 9.978 -6.369 -9.057 1.00 89.62 85 LEU A N 1
ATOM 639 C CA . LEU A 1 85 ? 10.807 -7.496 -9.486 1.00 89.62 85 LEU A CA 1
ATOM 640 C C . LEU A 1 85 ? 10.795 -7.646 -11.013 1.00 89.62 85 LEU A C 1
ATOM 642 O O . LEU A 1 85 ? 11.855 -7.833 -11.604 1.00 89.62 85 LEU A O 1
ATOM 646 N N . GLY A 1 86 ? 9.632 -7.515 -11.655 1.00 91.44 86 GLY A N 1
ATOM 647 C CA . GLY A 1 86 ? 9.497 -7.591 -13.109 1.00 91.44 86 GLY A CA 1
ATOM 648 C C . GLY A 1 86 ? 10.351 -6.547 -13.829 1.00 91.44 86 GLY A C 1
ATOM 649 O O . GLY A 1 86 ? 11.134 -6.902 -14.708 1.00 91.44 86 GLY A O 1
ATOM 650 N N . ILE A 1 87 ? 10.281 -5.280 -13.405 1.00 90.19 87 ILE A N 1
ATOM 651 C CA . ILE A 1 87 ? 11.103 -4.198 -13.972 1.00 90.19 87 ILE A CA 1
ATOM 652 C C . ILE A 1 87 ? 12.595 -4.508 -13.816 1.00 90.19 87 ILE A C 1
ATOM 654 O O . ILE A 1 87 ? 13.347 -4.389 -14.783 1.00 90.19 87 ILE A O 1
ATOM 658 N N . LYS A 1 88 ? 13.032 -4.954 -12.631 1.00 91.50 88 LYS A N 1
ATOM 659 C CA . LYS A 1 88 ? 14.447 -5.275 -12.385 1.00 91.50 88 LYS A CA 1
ATOM 660 C C . LYS A 1 88 ? 14.943 -6.443 -13.239 1.00 91.50 88 LYS A C 1
ATOM 662 O O . LYS A 1 88 ? 16.055 -6.382 -13.758 1.00 91.50 88 LYS A O 1
ATOM 667 N N . VAL A 1 89 ? 14.119 -7.472 -13.437 1.00 95.31 89 VAL A N 1
ATOM 668 C CA . VAL A 1 89 ? 14.451 -8.595 -14.327 1.00 95.31 89 VAL A CA 1
ATOM 669 C C . VAL A 1 89 ? 14.598 -8.116 -15.772 1.00 95.31 89 VAL A C 1
ATOM 671 O O . VAL A 1 89 ? 15.583 -8.458 -16.423 1.00 95.31 89 VAL A O 1
ATOM 674 N N . VAL A 1 90 ? 13.683 -7.273 -16.264 1.00 94.06 90 VAL A N 1
ATOM 675 C CA . VAL A 1 90 ? 13.787 -6.708 -17.619 1.00 94.06 90 VAL A CA 1
ATOM 676 C C . VAL A 1 90 ? 15.051 -5.856 -17.762 1.00 94.06 90 VAL A C 1
ATOM 678 O O . VAL A 1 90 ? 15.778 -6.022 -18.739 1.00 94.06 90 VAL A O 1
ATOM 681 N N . GLN A 1 91 ? 15.372 -5.005 -16.782 1.00 93.38 91 GLN A N 1
ATOM 682 C CA . GLN A 1 91 ? 16.608 -4.213 -16.795 1.00 93.38 91 GLN A CA 1
ATOM 683 C C . GLN A 1 91 ? 17.860 -5.097 -16.883 1.00 93.38 91 GLN A C 1
ATOM 685 O O . GLN A 1 91 ? 18.767 -4.789 -17.654 1.00 93.38 91 GLN A O 1
ATOM 690 N N . LEU A 1 92 ? 17.901 -6.213 -16.147 1.00 95.00 92 LEU A N 1
ATOM 691 C CA . LEU A 1 92 ? 19.028 -7.147 -16.183 1.00 95.00 92 LEU A CA 1
ATOM 692 C C . LEU A 1 92 ? 19.163 -7.837 -17.549 1.00 95.00 92 LEU A C 1
ATOM 694 O O . LEU A 1 92 ? 20.272 -7.950 -18.070 1.00 95.00 92 LEU A O 1
ATOM 698 N N . ILE A 1 93 ? 18.044 -8.253 -18.149 1.00 95.62 93 ILE A N 1
ATOM 699 C CA . ILE A 1 93 ? 18.025 -8.862 -19.488 1.00 95.62 93 ILE A CA 1
ATOM 700 C C . ILE A 1 93 ? 18.527 -7.861 -20.537 1.00 95.62 93 ILE A C 1
ATOM 702 O O . ILE A 1 93 ? 19.365 -8.209 -21.368 1.00 95.62 93 ILE A O 1
ATOM 706 N N . VAL A 1 94 ? 18.062 -6.608 -20.484 1.00 93.25 94 VAL A N 1
ATOM 707 C CA . VAL A 1 94 ? 18.491 -5.556 -21.419 1.00 93.25 94 VAL A CA 1
ATOM 708 C C . VAL A 1 94 ? 19.970 -5.221 -21.224 1.00 93.25 94 VAL A C 1
ATOM 710 O O . VAL A 1 94 ? 20.699 -5.113 -22.206 1.00 93.25 94 VAL A O 1
ATOM 713 N N . ALA A 1 95 ? 20.449 -5.126 -19.981 1.00 92.62 95 ALA A N 1
ATOM 714 C CA . ALA A 1 95 ? 21.864 -4.899 -19.694 1.00 92.62 95 ALA A CA 1
ATOM 715 C C . ALA A 1 95 ? 22.753 -6.034 -20.237 1.00 92.62 95 ALA A C 1
ATOM 717 O O . ALA A 1 95 ? 23.775 -5.769 -20.868 1.00 92.62 95 ALA A O 1
ATOM 718 N N . ALA A 1 96 ? 22.337 -7.293 -20.072 1.00 92.69 96 ALA A N 1
ATOM 719 C CA . ALA A 1 96 ? 23.040 -8.436 -20.649 1.00 92.69 96 ALA A CA 1
ATOM 720 C C . ALA A 1 96 ? 23.042 -8.396 -22.189 1.00 92.69 96 ALA A C 1
ATOM 722 O O . ALA A 1 96 ? 24.066 -8.683 -22.812 1.00 92.69 96 ALA A O 1
ATOM 723 N N . ALA A 1 97 ? 21.929 -7.986 -22.809 1.00 90.56 97 ALA A N 1
ATOM 724 C CA . ALA A 1 97 ? 21.845 -7.800 -24.255 1.00 90.56 97 ALA A CA 1
ATOM 725 C C . ALA A 1 97 ? 22.802 -6.702 -24.750 1.00 90.56 97 ALA A C 1
ATOM 727 O O . ALA A 1 97 ? 23.478 -6.904 -25.756 1.00 90.56 97 ALA A O 1
ATOM 728 N N . VAL A 1 98 ? 22.936 -5.585 -24.021 1.00 89.38 98 VAL A N 1
ATOM 729 C CA . VAL A 1 98 ? 23.927 -4.535 -24.323 1.00 89.38 98 VAL A CA 1
ATOM 730 C C . VAL A 1 98 ? 25.336 -5.125 -24.343 1.00 89.38 98 VAL A C 1
ATOM 732 O O . VAL A 1 98 ? 26.052 -4.967 -25.334 1.00 89.38 98 VAL A O 1
ATOM 735 N N . SER A 1 99 ? 25.722 -5.861 -23.298 1.00 89.06 99 SER A N 1
ATOM 736 C CA . SER A 1 99 ? 27.037 -6.509 -23.237 1.00 89.06 99 SER A CA 1
ATOM 737 C C . SER A 1 99 ? 27.257 -7.506 -24.379 1.00 89.06 99 SER A C 1
ATOM 739 O O . SER A 1 99 ? 28.341 -7.531 -24.956 1.00 89.06 99 SER A O 1
ATOM 741 N N . ALA A 1 100 ? 26.240 -8.286 -24.757 1.00 87.69 100 ALA A N 1
ATOM 742 C CA . ALA A 1 100 ? 26.330 -9.205 -25.891 1.00 87.69 100 ALA A CA 1
ATOM 743 C C . ALA A 1 100 ? 26.523 -8.460 -27.223 1.00 87.69 100 ALA A C 1
ATOM 745 O O . ALA A 1 100 ? 27.393 -8.825 -28.013 1.00 87.69 100 ALA A O 1
ATOM 746 N N . THR A 1 101 ? 25.771 -7.376 -27.454 1.00 87.12 101 THR A N 1
ATOM 747 C CA . THR A 1 101 ? 25.905 -6.565 -28.677 1.00 87.12 101 THR A CA 1
ATOM 748 C C . THR A 1 101 ? 27.267 -5.888 -28.793 1.00 87.12 101 THR A C 1
ATOM 750 O O . THR A 1 101 ? 27.760 -5.728 -29.903 1.00 87.12 101 THR A O 1
ATOM 753 N N . ALA A 1 102 ? 27.920 -5.563 -27.672 1.00 84.19 102 ALA A N 1
ATOM 754 C CA . ALA A 1 102 ? 29.253 -4.964 -27.675 1.00 84.19 102 ALA A CA 1
ATOM 755 C C . ALA A 1 102 ? 30.340 -5.891 -28.255 1.00 84.19 102 ALA A C 1
ATOM 757 O O . ALA A 1 102 ? 31.353 -5.406 -28.753 1.00 84.19 102 ALA A O 1
ATOM 758 N N . LEU A 1 103 ? 30.134 -7.212 -28.215 1.00 83.31 103 LEU A N 1
ATOM 759 C CA . LEU A 1 103 ? 31.061 -8.200 -28.780 1.00 83.31 103 LEU A CA 1
ATOM 760 C C . LEU A 1 103 ? 30.781 -8.508 -30.260 1.00 83.31 103 LEU A C 1
ATOM 762 O O . LEU A 1 103 ? 31.611 -9.118 -30.932 1.00 83.31 103 LEU A O 1
ATOM 766 N N . MET A 1 104 ? 29.624 -8.098 -30.784 1.00 85.38 104 MET A N 1
ATOM 767 C CA . MET A 1 104 ? 29.227 -8.363 -32.164 1.00 85.38 104 MET A CA 1
ATOM 768 C C . MET A 1 104 ? 29.671 -7.209 -33.067 1.00 85.38 104 MET A C 1
ATOM 770 O O . MET A 1 104 ? 29.107 -6.121 -33.020 1.00 85.38 104 MET A O 1
ATOM 774 N N . GLN A 1 105 ? 30.627 -7.456 -33.966 1.00 71.44 105 GLN A N 1
ATOM 775 C CA . GLN A 1 105 ? 31.100 -6.456 -34.942 1.00 71.44 105 GLN A CA 1
ATOM 776 C C . GLN A 1 105 ? 30.010 -5.969 -35.916 1.00 71.44 105 GLN A C 1
ATOM 778 O O . GLN A 1 105 ? 30.169 -4.932 -36.552 1.00 71.44 105 GLN A O 1
ATOM 783 N N . THR A 1 106 ? 28.899 -6.700 -36.033 1.00 73.31 106 THR A N 1
ATOM 784 C CA . THR A 1 106 ? 27.761 -6.369 -36.904 1.00 73.31 106 THR A CA 1
ATOM 785 C C . THR A 1 106 ? 26.674 -5.543 -36.213 1.00 73.31 106 THR A C 1
ATOM 787 O O . THR A 1 106 ? 25.739 -5.101 -36.880 1.00 73.31 106 THR A O 1
ATOM 790 N N . ALA A 1 107 ? 26.739 -5.350 -34.892 1.00 71.12 107 ALA A N 1
ATOM 791 C CA . ALA A 1 107 ? 25.749 -4.559 -34.174 1.00 71.12 107 ALA A CA 1
ATOM 792 C C . ALA A 1 107 ? 26.023 -3.061 -34.387 1.00 71.12 107 ALA A C 1
ATOM 794 O O . ALA A 1 107 ? 27.050 -2.530 -33.970 1.00 71.12 107 ALA A O 1
ATOM 795 N N . GLY A 1 108 ? 25.101 -2.367 -35.060 1.00 78.44 108 GLY A N 1
ATOM 796 C CA . GLY A 1 108 ? 25.210 -0.925 -35.281 1.00 78.44 108 GLY A CA 1
ATOM 797 C C . GLY A 1 108 ? 24.993 -0.116 -33.989 1.00 78.44 108 GLY A C 1
ATOM 798 O O . GLY A 1 108 ? 24.196 -0.526 -33.143 1.00 78.44 108 GLY A O 1
ATOM 799 N N . PRO A 1 109 ? 25.610 1.074 -33.851 1.00 83.69 109 PRO A N 1
ATOM 800 C CA . PRO A 1 109 ? 25.541 1.906 -32.639 1.00 83.69 109 PRO A CA 1
ATOM 801 C C . PRO A 1 109 ? 24.112 2.306 -32.233 1.00 83.69 109 PRO A C 1
ATOM 803 O O . PRO A 1 109 ? 23.841 2.559 -31.060 1.00 83.69 109 PRO A O 1
ATOM 806 N N . VAL A 1 110 ? 23.177 2.316 -33.188 1.00 88.38 110 VAL A N 1
ATOM 807 C CA . VAL A 1 110 ? 21.751 2.575 -32.948 1.00 88.38 110 VAL A CA 1
ATOM 808 C C . VAL A 1 110 ? 21.132 1.520 -32.025 1.00 88.38 110 VAL A C 1
ATOM 810 O O . VAL A 1 110 ? 20.350 1.872 -31.147 1.00 88.38 110 VAL A O 1
ATOM 813 N N . LEU A 1 111 ? 21.499 0.242 -32.167 1.00 88.31 111 LEU A N 1
ATOM 814 C CA . LEU A 1 111 ? 20.935 -0.837 -31.350 1.00 88.31 111 LEU A CA 1
ATOM 815 C C . LEU A 1 111 ? 21.335 -0.681 -29.878 1.00 88.31 111 LEU A C 1
ATOM 817 O O . LEU A 1 111 ? 20.484 -0.743 -28.992 1.00 88.31 111 LEU A O 1
ATOM 821 N N . THR A 1 112 ? 22.613 -0.401 -29.624 1.00 86.75 112 THR A N 1
ATOM 822 C CA . THR A 1 112 ? 23.138 -0.158 -28.274 1.00 86.75 112 THR A CA 1
ATOM 823 C C . THR A 1 112 ? 22.482 1.065 -27.631 1.00 86.75 112 THR A C 1
ATOM 825 O O . THR A 1 112 ? 22.119 1.022 -26.455 1.00 86.75 112 THR A O 1
ATOM 828 N N . ALA A 1 113 ? 22.265 2.136 -28.405 1.00 88.44 113 ALA A N 1
ATOM 829 C CA . ALA A 1 113 ? 21.577 3.334 -27.929 1.00 88.44 113 ALA A CA 1
ATOM 830 C C . ALA A 1 113 ? 20.112 3.056 -27.545 1.00 88.44 113 ALA A C 1
ATOM 832 O O . ALA A 1 113 ? 19.658 3.516 -26.498 1.00 88.44 113 ALA A O 1
ATOM 833 N N . VAL A 1 114 ? 19.385 2.264 -28.343 1.00 92.62 114 VAL A N 1
ATOM 834 C CA . VAL A 1 114 ? 17.997 1.874 -28.039 1.00 92.62 114 VAL A CA 1
ATOM 835 C C . VAL A 1 114 ? 17.925 1.041 -26.757 1.00 92.62 114 VAL A C 1
ATOM 837 O O . VAL A 1 114 ? 17.101 1.332 -25.892 1.00 92.62 114 VAL A O 1
ATOM 840 N N . LEU A 1 115 ? 18.810 0.052 -26.588 1.00 91.25 115 LEU A N 1
ATOM 841 C CA . LEU A 1 115 ? 18.852 -0.771 -25.374 1.00 91.25 115 LEU A CA 1
ATOM 842 C C . LEU A 1 115 ? 19.158 0.068 -24.123 1.00 91.25 115 LEU A C 1
ATOM 844 O O . LEU A 1 115 ? 18.482 -0.076 -23.104 1.00 91.25 115 LEU A O 1
ATOM 848 N N . GLY A 1 116 ? 20.119 0.992 -24.207 1.00 90.88 116 GLY A N 1
ATOM 849 C CA . GLY A 1 116 ? 20.401 1.935 -23.121 1.00 90.88 116 GLY A CA 1
ATOM 850 C C . GLY A 1 116 ? 19.209 2.845 -22.801 1.00 90.88 116 GLY A C 1
ATOM 851 O O . GLY A 1 116 ? 18.883 3.054 -21.632 1.00 90.88 116 GLY A O 1
ATOM 852 N N . GLY A 1 117 ? 18.503 3.326 -23.829 1.00 92.75 117 GLY A N 1
ATOM 853 C CA . GLY A 1 117 ? 17.286 4.124 -23.674 1.00 92.75 117 GLY A CA 1
ATOM 854 C C . GLY A 1 117 ? 16.168 3.374 -22.947 1.00 92.75 117 GLY A C 1
ATOM 855 O O . GLY A 1 117 ? 15.518 3.944 -22.073 1.00 92.75 117 GLY A O 1
ATOM 856 N N . ILE A 1 118 ? 15.986 2.081 -23.235 1.00 93.56 118 ILE A N 1
ATOM 857 C CA . ILE A 1 118 ? 15.012 1.233 -22.530 1.00 93.56 118 ILE A CA 1
ATOM 858 C C . ILE A 1 118 ? 15.335 1.162 -21.033 1.00 93.56 118 ILE A C 1
ATOM 860 O O . ILE A 1 118 ? 14.432 1.321 -20.213 1.00 93.56 118 ILE A O 1
ATOM 864 N N . ILE A 1 119 ? 16.607 0.976 -20.657 1.00 93.19 119 ILE A N 1
ATOM 865 C CA . ILE A 1 119 ? 17.017 0.946 -19.241 1.00 93.19 119 ILE A CA 1
ATOM 866 C C . ILE A 1 119 ? 16.662 2.267 -18.549 1.00 93.19 119 ILE A C 1
ATOM 868 O O . ILE A 1 119 ? 16.104 2.240 -17.451 1.00 93.19 119 ILE A O 1
ATOM 872 N N . LEU A 1 120 ? 16.933 3.405 -19.198 1.00 95.06 120 LEU A N 1
ATOM 873 C CA . LEU A 1 120 ? 16.633 4.731 -18.654 1.00 95.06 120 LEU A CA 1
ATOM 874 C C . LEU A 1 120 ? 15.127 4.950 -18.459 1.00 95.06 120 LEU A C 1
ATOM 876 O O . LEU A 1 120 ? 14.713 5.437 -17.409 1.00 95.06 120 LEU A O 1
ATOM 880 N N . VAL A 1 121 ? 14.303 4.563 -19.438 1.00 93.06 121 VAL A N 1
ATOM 881 C CA . VAL A 1 121 ? 12.837 4.644 -19.322 1.00 93.06 121 VAL A CA 1
ATOM 882 C C . VAL A 1 121 ? 12.344 3.778 -18.164 1.00 93.06 121 VAL A C 1
ATOM 884 O O . VAL A 1 121 ? 11.542 4.243 -17.359 1.00 93.06 121 VAL A O 1
ATOM 887 N N . LEU A 1 122 ? 12.847 2.547 -18.035 1.00 90.31 122 LEU A N 1
ATOM 888 C CA . LEU A 1 122 ? 12.476 1.646 -16.940 1.00 90.31 122 LEU A CA 1
ATOM 889 C C . LEU A 1 122 ? 12.873 2.200 -15.566 1.00 90.31 122 LEU A C 1
ATOM 891 O O . LEU A 1 122 ? 12.101 2.075 -14.616 1.00 90.31 122 LEU A O 1
ATOM 895 N N . GLU A 1 123 ? 14.036 2.842 -15.462 1.00 91.00 123 GLU A N 1
ATOM 896 C CA . GLU A 1 123 ? 14.477 3.487 -14.222 1.00 91.00 123 GLU A CA 1
ATOM 897 C C . GLU A 1 123 ? 13.604 4.706 -13.887 1.00 91.00 123 GLU A C 1
ATOM 899 O O . 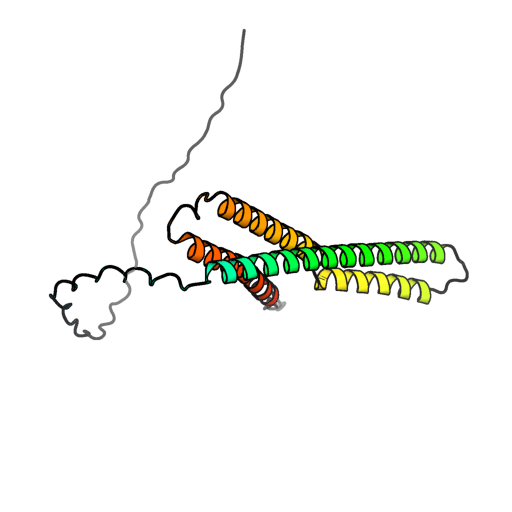GLU A 1 123 ? 13.177 4.870 -12.746 1.00 91.00 123 GLU A O 1
ATOM 904 N N . GLY A 1 124 ? 13.248 5.513 -14.892 1.00 90.44 124 GLY A N 1
ATOM 905 C CA . GLY A 1 124 ? 12.321 6.633 -14.729 1.00 90.44 124 GLY A CA 1
ATOM 906 C C . GLY A 1 124 ? 10.932 6.182 -14.269 1.00 90.44 124 GLY A C 1
ATOM 907 O O . GLY A 1 124 ? 10.373 6.757 -13.339 1.00 90.44 124 GLY A O 1
ATOM 908 N N . VAL A 1 125 ? 10.399 5.105 -14.854 1.00 87.56 125 VAL A N 1
ATOM 909 C CA . VAL A 1 125 ? 9.137 4.481 -14.419 1.00 87.56 125 VAL A CA 1
ATOM 910 C C . VAL A 1 125 ? 9.249 3.999 -12.971 1.00 87.56 125 VAL A C 1
ATOM 912 O O . VAL A 1 125 ? 8.358 4.253 -12.164 1.00 87.56 125 VAL A O 1
ATOM 915 N N . GLN A 1 126 ? 10.351 3.344 -12.603 1.00 85.62 126 GLN A N 1
ATOM 916 C CA . GLN A 1 126 ? 10.559 2.878 -11.234 1.00 85.62 126 GLN A CA 1
ATOM 917 C C . GLN A 1 126 ? 10.575 4.026 -10.216 1.00 85.62 126 GLN A C 1
ATOM 919 O O . GLN A 1 126 ? 9.937 3.908 -9.168 1.00 85.62 126 GLN A O 1
ATOM 924 N N . GLN A 1 127 ? 11.256 5.129 -10.532 1.00 85.12 127 GLN A N 1
ATOM 925 C CA . GLN A 1 127 ? 11.301 6.318 -9.679 1.00 85.12 127 GLN A CA 1
ATOM 926 C C . GLN A 1 127 ? 9.947 7.032 -9.605 1.00 85.12 127 GLN A C 1
ATOM 928 O O . GLN A 1 127 ? 9.556 7.484 -8.533 1.00 85.12 127 GLN A O 1
ATOM 933 N N . ALA A 1 128 ? 9.203 7.098 -10.713 1.00 81.38 128 ALA A N 1
ATOM 934 C CA . ALA A 1 128 ? 7.895 7.750 -10.753 1.00 81.38 128 ALA A CA 1
ATOM 935 C C . ALA A 1 128 ? 6.847 7.019 -9.901 1.00 81.38 128 ALA A C 1
ATOM 937 O O . ALA A 1 128 ? 6.067 7.655 -9.196 1.00 81.38 128 ALA A O 1
ATOM 938 N N . PHE A 1 129 ? 6.831 5.685 -9.946 1.00 79.81 129 PHE A N 1
ATOM 939 C CA . PHE A 1 129 ? 5.824 4.889 -9.240 1.00 79.81 129 PHE A CA 1
ATOM 940 C C . PHE A 1 129 ? 6.235 4.449 -7.833 1.00 79.81 129 PHE A C 1
ATOM 942 O O . PHE A 1 129 ? 5.398 3.899 -7.118 1.00 79.81 129 PHE A O 1
ATOM 949 N N . GLN A 1 130 ? 7.495 4.661 -7.433 1.00 82.06 130 GLN A N 1
ATOM 950 C CA . GLN A 1 130 ? 8.004 4.348 -6.091 1.00 82.06 130 GLN A CA 1
ATOM 951 C C . GLN A 1 130 ? 7.585 2.948 -5.598 1.00 82.06 130 GLN A C 1
ATOM 953 O O . GLN A 1 130 ? 7.198 2.756 -4.445 1.00 82.06 130 GLN A O 1
ATOM 958 N N . PHE A 1 131 ? 7.627 1.942 -6.484 1.00 80.25 131 PHE A N 1
ATOM 959 C CA . PHE A 1 131 ? 7.075 0.606 -6.205 1.00 80.25 131 PHE A CA 1
ATOM 960 C C . PHE A 1 131 ? 7.665 -0.046 -4.946 1.00 80.25 131 PHE A C 1
ATOM 962 O O . PHE A 1 131 ? 6.969 -0.780 -4.245 1.00 80.25 131 PHE A O 1
ATOM 969 N N . HIS A 1 132 ? 8.939 0.229 -4.655 1.00 81.00 132 HIS A N 1
ATOM 970 C CA . HIS A 1 132 ? 9.622 -0.273 -3.466 1.00 81.00 132 HIS A CA 1
ATOM 971 C C . HIS A 1 132 ? 9.035 0.314 -2.176 1.00 81.00 132 HIS A C 1
ATOM 973 O O . HIS A 1 132 ? 8.632 -0.432 -1.281 1.00 81.00 132 HIS A O 1
ATOM 979 N N . ASP A 1 133 ? 8.926 1.640 -2.115 1.00 83.62 133 ASP A N 1
ATOM 980 C CA . ASP A 1 133 ? 8.387 2.346 -0.954 1.00 83.62 133 ASP A CA 1
ATOM 981 C C . ASP A 1 133 ? 6.907 2.020 -0.750 1.00 83.62 133 ASP A C 1
ATOM 983 O O . ASP A 1 133 ? 6.471 1.799 0.381 1.00 83.62 133 ASP A O 1
ATOM 987 N N . ASN A 1 134 ? 6.146 1.908 -1.844 1.00 83.75 134 ASN A N 1
ATOM 988 C CA . ASN A 1 134 ? 4.749 1.488 -1.807 1.00 83.75 134 ASN A CA 1
ATOM 989 C C . ASN A 1 134 ? 4.601 0.074 -1.228 1.00 83.75 134 ASN A C 1
ATOM 991 O O . ASN A 1 134 ? 3.787 -0.128 -0.329 1.00 83.75 134 ASN A O 1
ATOM 995 N N . TRP A 1 135 ? 5.425 -0.891 -1.655 1.00 84.50 135 TRP A N 1
ATOM 996 C CA . TRP A 1 135 ? 5.415 -2.246 -1.087 1.00 84.50 135 TRP A CA 1
ATOM 997 C C . TRP A 1 135 ? 5.660 -2.245 0.427 1.00 84.50 135 TRP A C 1
ATOM 999 O O . TRP A 1 135 ? 4.885 -2.843 1.179 1.00 84.50 135 TRP A O 1
ATOM 1009 N N . ILE A 1 136 ? 6.720 -1.570 0.884 1.00 87.00 136 ILE A N 1
ATOM 1010 C CA . ILE A 1 136 ? 7.075 -1.532 2.310 1.00 87.00 136 ILE A CA 1
ATOM 1011 C C . ILE A 1 136 ? 5.959 -0.867 3.116 1.00 87.00 136 ILE A C 1
ATOM 1013 O O . ILE A 1 136 ? 5.558 -1.380 4.164 1.00 87.00 136 ILE A O 1
ATOM 1017 N N . ARG A 1 137 ? 5.428 0.250 2.610 1.00 87.38 137 ARG A N 1
ATOM 1018 C CA . ARG A 1 137 ? 4.336 0.991 3.239 1.00 87.38 137 ARG A CA 1
ATOM 1019 C C . ARG A 1 137 ? 3.097 0.122 3.404 1.00 87.38 137 ARG A C 1
ATOM 1021 O O . ARG A 1 137 ? 2.652 -0.053 4.535 1.00 87.38 137 ARG A O 1
ATOM 1028 N N . TYR A 1 138 ? 2.599 -0.487 2.327 1.00 87.44 138 TYR A N 1
ATOM 1029 C CA . TYR A 1 138 ? 1.404 -1.332 2.387 1.00 87.44 138 TYR A CA 1
ATOM 1030 C C . TYR A 1 138 ? 1.582 -2.514 3.339 1.00 87.44 138 TYR A C 1
ATOM 1032 O O . TYR A 1 138 ? 0.678 -2.832 4.113 1.00 87.44 138 TYR A O 1
ATOM 1040 N N . ARG A 1 139 ? 2.766 -3.138 3.358 1.00 88.81 139 ARG A N 1
ATOM 1041 C CA . ARG A 1 139 ? 3.045 -4.250 4.272 1.00 88.81 139 ARG A CA 1
ATOM 1042 C C . ARG A 1 139 ? 3.085 -3.808 5.737 1.00 88.81 139 ARG A C 1
ATOM 1044 O O . ARG A 1 139 ? 2.622 -4.544 6.614 1.00 88.81 139 ARG A O 1
ATOM 1051 N N . SER A 1 140 ? 3.612 -2.616 6.009 1.00 90.31 140 SER A N 1
ATOM 1052 C CA . SER A 1 140 ? 3.602 -2.012 7.344 1.00 90.31 140 SER A CA 1
ATOM 1053 C C . SER A 1 140 ? 2.176 -1.686 7.804 1.00 90.31 140 SER A C 1
ATOM 1055 O O . SER A 1 140 ? 1.788 -2.073 8.912 1.00 90.31 140 SER A O 1
ATOM 1057 N N . THR A 1 141 ? 1.357 -1.072 6.939 1.00 91.44 141 THR A N 1
ATOM 1058 C CA . THR A 1 141 ? -0.063 -0.796 7.217 1.00 91.44 141 THR A CA 1
ATOM 1059 C C . THR A 1 141 ? -0.823 -2.094 7.494 1.00 91.44 141 THR A C 1
ATOM 1061 O O . THR A 1 141 ? -1.474 -2.213 8.530 1.00 91.44 141 THR A O 1
ATOM 1064 N N . HIS A 1 142 ? -0.654 -3.116 6.649 1.00 92.69 142 HIS A N 1
ATOM 1065 C CA . HIS A 1 142 ? -1.258 -4.439 6.838 1.00 92.69 142 HIS A CA 1
ATOM 1066 C C . HIS A 1 142 ? -0.860 -5.084 8.175 1.00 92.69 142 HIS A C 1
ATOM 1068 O O . HIS A 1 142 ? -1.702 -5.593 8.911 1.00 92.69 142 HIS A O 1
ATOM 1074 N N . THR A 1 143 ? 0.425 -5.028 8.532 1.00 93.44 143 THR A N 1
ATOM 1075 C CA . THR A 1 143 ? 0.909 -5.559 9.817 1.00 93.44 143 THR A CA 1
ATOM 1076 C C . THR A 1 143 ? 0.296 -4.806 10.998 1.00 93.44 143 THR A C 1
ATOM 1078 O O . THR A 1 143 ? -0.004 -5.405 12.029 1.00 93.44 143 THR A O 1
ATOM 1081 N N . THR A 1 144 ? 0.095 -3.497 10.857 1.00 94.69 144 THR A N 1
ATOM 1082 C CA . THR A 1 144 ? -0.556 -2.677 11.882 1.00 94.69 144 THR A CA 1
ATOM 1083 C C . THR A 1 144 ? -2.034 -3.044 12.015 1.00 94.69 144 THR A C 1
ATOM 1085 O O . THR A 1 144 ? -2.486 -3.269 13.132 1.00 94.69 144 THR A O 1
ATOM 1088 N N . LEU A 1 145 ? -2.752 -3.231 10.901 1.00 94.81 145 LEU A N 1
ATOM 1089 C CA . LEU A 1 145 ? -4.142 -3.708 10.898 1.00 94.81 145 LEU A CA 1
ATOM 1090 C C . LEU A 1 145 ? -4.285 -5.077 11.573 1.00 94.81 145 LEU A C 1
ATOM 1092 O O . LEU A 1 145 ? -5.170 -5.255 12.405 1.00 94.81 145 LEU A O 1
ATOM 1096 N N . LEU A 1 146 ? -3.382 -6.021 11.286 1.00 95.81 146 LEU A N 1
ATOM 1097 C CA . LEU A 1 146 ? -3.370 -7.324 11.958 1.00 95.81 146 LEU A CA 1
ATOM 1098 C C . LEU A 1 146 ? -3.144 -7.194 13.466 1.00 95.81 146 LEU A C 1
ATOM 1100 O O . LEU A 1 146 ? -3.821 -7.859 14.242 1.00 95.81 146 LEU A O 1
ATOM 1104 N N . LYS A 1 147 ? -2.226 -6.324 13.902 1.00 96.19 147 LYS A N 1
ATOM 1105 C CA . LYS A 1 147 ? -2.017 -6.063 15.336 1.00 96.19 147 LYS A CA 1
ATOM 1106 C C . LYS A 1 147 ? -3.276 -5.495 15.988 1.00 96.19 147 LYS A C 1
ATOM 1108 O O . LYS A 1 147 ? -3.634 -5.939 17.075 1.00 96.19 147 LYS A O 1
ATOM 1113 N N . THR A 1 148 ? -3.946 -4.553 15.326 1.00 95.88 148 THR A N 1
ATOM 1114 C CA . THR A 1 148 ? -5.215 -3.979 15.791 1.00 95.88 148 THR A CA 1
ATOM 1115 C C . THR A 1 148 ? -6.306 -5.043 15.888 1.00 95.88 148 THR A C 1
ATOM 1117 O O . THR A 1 148 ? -7.003 -5.095 16.896 1.00 95.88 148 THR A O 1
ATOM 1120 N N . LEU A 1 149 ? -6.415 -5.931 14.894 1.00 96.38 149 LEU A N 1
ATOM 1121 C CA . LEU A 1 149 ? -7.336 -7.065 14.931 1.00 96.38 149 LEU A CA 1
ATOM 1122 C C . LEU A 1 149 ? -7.035 -7.985 16.119 1.00 96.38 149 LEU A C 1
ATOM 1124 O O . LEU A 1 149 ? -7.932 -8.293 16.895 1.00 96.38 149 LEU A O 1
ATOM 1128 N N . THR A 1 150 ? -5.774 -8.370 16.322 1.00 96.06 150 THR A N 1
ATOM 1129 C CA . THR A 1 150 ? -5.392 -9.205 17.467 1.00 96.06 150 THR A CA 1
ATOM 1130 C C . THR A 1 150 ? -5.750 -8.537 18.795 1.00 96.06 150 THR A C 1
ATOM 1132 O O . THR A 1 150 ? -6.267 -9.203 19.685 1.00 96.06 150 THR A O 1
ATOM 1135 N N . GLN A 1 151 ? -5.511 -7.229 18.938 1.00 96.00 151 GLN A N 1
ATOM 1136 C CA . GLN A 1 151 ? -5.877 -6.472 20.143 1.00 96.00 151 GLN A CA 1
ATOM 1137 C C . GLN A 1 151 ? -7.392 -6.435 20.369 1.00 96.00 151 GLN A C 1
ATOM 1139 O O . GLN A 1 151 ? -7.837 -6.563 21.508 1.00 96.00 151 GLN A O 1
ATOM 1144 N N . TRP A 1 152 ? -8.170 -6.278 19.297 1.00 95.44 152 TRP A N 1
ATOM 1145 C CA . TRP A 1 152 ? -9.628 -6.316 19.333 1.00 95.44 152 TRP A CA 1
ATOM 1146 C C . TRP A 1 152 ? -10.152 -7.673 19.818 1.00 95.44 152 TRP A C 1
ATOM 1148 O O . TRP A 1 152 ? -10.949 -7.717 20.756 1.00 95.44 152 TRP A O 1
ATOM 1158 N N . GLU A 1 153 ? -9.657 -8.767 19.233 1.00 95.75 153 GLU A N 1
ATOM 1159 C CA . GLU A 1 153 ? -10.084 -10.136 19.558 1.00 95.75 153 GLU A CA 1
ATOM 1160 C C . GLU A 1 153 ? -9.811 -10.499 21.021 1.00 95.75 153 GLU A C 1
ATOM 1162 O O . GLU A 1 153 ? -10.654 -11.088 21.695 1.00 95.75 153 GLU A O 1
ATOM 1167 N N . VAL A 1 154 ? -8.653 -10.097 21.554 1.00 96.12 154 VAL A N 1
ATOM 1168 C CA . VAL A 1 154 ? -8.289 -10.381 22.953 1.00 96.12 154 VAL A CA 1
ATOM 1169 C C . VAL A 1 154 ? -8.803 -9.330 23.945 1.00 96.12 154 VAL A C 1
ATOM 1171 O O . VAL A 1 154 ? -8.454 -9.398 25.122 1.00 96.12 154 VAL A O 1
ATOM 1174 N N . ARG A 1 155 ? -9.595 -8.344 23.491 1.00 94.00 155 ARG A N 1
ATOM 1175 C CA . ARG A 1 155 ? -10.069 -7.202 24.301 1.00 94.00 155 ARG A CA 1
ATOM 1176 C C . ARG A 1 155 ? -8.936 -6.487 25.048 1.00 94.00 155 ARG A C 1
ATOM 1178 O O . ARG A 1 155 ? -9.096 -6.056 26.187 1.00 94.00 155 ARG A O 1
ATOM 1185 N N . ALA A 1 156 ? -7.771 -6.370 24.410 1.00 94.62 156 ALA A N 1
ATOM 1186 C CA . ALA A 1 156 ? -6.649 -5.608 24.945 1.00 94.62 156 ALA A CA 1
ATOM 1187 C C . ALA A 1 156 ? -6.867 -4.108 24.742 1.00 94.62 156 ALA A C 1
ATOM 1189 O O . ALA A 1 156 ? -7.550 -3.687 23.809 1.00 94.62 156 ALA A O 1
ATOM 1190 N N . LYS A 1 157 ? -6.206 -3.290 25.571 1.00 90.94 157 LYS A N 1
ATOM 1191 C CA . LYS A 1 157 ? -6.177 -1.834 25.394 1.00 90.94 157 LYS A CA 1
ATOM 1192 C C . LYS A 1 157 ? -5.765 -1.469 23.959 1.00 90.94 157 LYS A C 1
ATOM 1194 O O . LYS A 1 157 ? -4.775 -2.015 23.466 1.00 90.94 157 LYS A O 1
ATOM 1199 N N . PRO A 1 158 ? -6.480 -0.539 23.307 1.00 91.75 158 PRO A N 1
ATOM 1200 C CA . PRO A 1 158 ? -7.497 0.351 23.885 1.00 91.75 158 PRO A CA 1
ATOM 1201 C C . PRO A 1 158 ? -8.948 -0.206 23.817 1.00 91.75 158 PRO A C 1
ATOM 1203 O O . PRO A 1 158 ? -9.897 0.444 24.241 1.00 91.75 158 PRO A O 1
ATOM 1206 N N . PHE A 1 159 ? -9.138 -1.439 23.341 1.00 93.69 159 PHE A N 1
ATOM 1207 C CA . PHE A 1 159 ? -10.437 -2.077 23.085 1.00 93.69 159 PHE A CA 1
ATOM 1208 C C . PHE A 1 159 ? -11.027 -2.848 24.285 1.00 93.69 159 PHE A C 1
ATOM 1210 O O . PHE A 1 159 ? -11.794 -3.795 24.093 1.00 93.69 159 PHE A O 1
ATOM 1217 N N . ASP A 1 160 ? -10.680 -2.460 25.514 1.00 93.81 160 ASP A N 1
ATOM 1218 C CA . ASP A 1 160 ? -11.080 -3.117 26.770 1.00 93.81 160 ASP A CA 1
ATOM 1219 C C . ASP A 1 160 ? -12.383 -2.562 27.389 1.00 93.81 160 ASP A C 1
ATOM 1221 O O . ASP A 1 160 ? -12.859 -3.084 28.395 1.00 93.81 160 ASP A O 1
ATOM 1225 N N . GLY A 1 161 ? -12.984 -1.526 26.791 1.00 90.75 161 GLY A N 1
ATOM 1226 C CA . GLY A 1 161 ? -14.182 -0.845 27.305 1.00 90.75 161 GLY A CA 1
ATOM 1227 C C . GLY A 1 161 ? -15.411 -0.886 26.387 1.00 90.75 161 GLY A C 1
ATOM 1228 O O . GLY A 1 161 ? -15.380 -1.410 25.275 1.00 90.75 161 GLY A O 1
ATOM 1229 N N . ALA A 1 162 ? -16.507 -0.265 26.837 1.00 87.38 162 ALA A N 1
ATOM 1230 C CA . ALA A 1 162 ? -17.779 -0.208 26.103 1.00 87.38 162 ALA A CA 1
ATOM 1231 C C . ALA A 1 162 ? -17.686 0.527 24.746 1.00 87.38 162 ALA A C 1
ATOM 1233 O O . ALA A 1 162 ? -18.429 0.217 23.818 1.00 87.38 162 ALA A O 1
ATOM 1234 N N . ASP A 1 163 ? -16.734 1.453 24.598 1.00 89.62 163 ASP A N 1
ATOM 1235 C CA . ASP A 1 163 ? -16.503 2.214 23.362 1.00 89.62 163 ASP A CA 1
ATOM 1236 C C . ASP A 1 163 ? -15.590 1.512 22.348 1.00 89.62 163 ASP A C 1
ATOM 1238 O O . ASP A 1 163 ? -15.229 2.106 21.328 1.00 89.62 163 ASP A O 1
ATOM 1242 N N . ALA A 1 164 ? -15.204 0.257 22.590 1.00 91.94 164 ALA A N 1
ATOM 1243 C CA . ALA A 1 164 ? -14.218 -0.441 21.773 1.00 91.94 164 ALA A CA 1
ATOM 1244 C C . ALA A 1 164 ? -14.546 -0.390 20.263 1.00 91.94 164 ALA A C 1
ATOM 1246 O O . ALA A 1 164 ? -13.646 -0.191 19.450 1.00 91.94 164 ALA A O 1
ATOM 1247 N N . VAL A 1 165 ? -15.823 -0.522 19.874 1.00 93.50 165 VAL A N 1
ATOM 1248 C CA . VAL A 1 165 ? -16.258 -0.474 18.459 1.00 93.50 165 VAL A CA 1
ATOM 1249 C C . VAL A 1 165 ? -15.947 0.881 17.819 1.00 93.50 165 VAL A C 1
ATOM 1251 O O . VAL A 1 165 ? -15.460 0.940 16.691 1.00 93.50 165 VAL A O 1
ATOM 1254 N N . ARG A 1 166 ? -16.190 1.982 18.542 1.00 93.38 166 ARG A N 1
ATOM 1255 C CA . ARG A 1 166 ? -15.890 3.340 18.061 1.00 93.38 166 ARG A CA 1
ATOM 1256 C C . ARG A 1 166 ? -14.400 3.542 17.901 1.00 93.38 166 ARG A C 1
ATOM 1258 O O . ARG A 1 166 ? -13.952 4.082 16.895 1.00 93.38 166 ARG A O 1
ATOM 1265 N N . GLN A 1 167 ? -13.638 3.094 18.892 1.00 94.56 167 GLN A N 1
ATOM 1266 C CA . GLN A 1 167 ? -12.189 3.203 18.859 1.00 94.56 167 GLN A CA 1
ATOM 1267 C C . GLN A 1 167 ? -11.599 2.402 17.700 1.00 94.56 167 GLN A C 1
ATOM 1269 O O . GLN A 1 167 ? -10.680 2.882 17.039 1.00 94.56 167 GLN A O 1
ATOM 1274 N N . LEU A 1 168 ? -12.154 1.221 17.410 1.00 95.38 168 LEU A N 1
ATOM 1275 C CA . LEU A 1 168 ? -11.755 0.422 16.259 1.00 95.38 168 LEU A CA 1
ATOM 1276 C C . LEU A 1 168 ? -12.040 1.174 14.956 1.00 95.38 168 LEU A C 1
ATOM 1278 O O . LEU A 1 168 ? -11.129 1.340 14.151 1.00 95.38 168 LEU A O 1
ATOM 1282 N N . ALA A 1 169 ? -13.254 1.703 14.782 1.00 95.19 169 ALA A N 1
ATOM 1283 C CA . ALA A 1 169 ? -13.617 2.482 13.598 1.00 95.19 169 ALA A CA 1
ATOM 1284 C C . ALA A 1 169 ? -12.694 3.698 13.387 1.00 95.19 169 ALA A C 1
ATOM 1286 O O . ALA A 1 169 ? -12.163 3.892 12.297 1.00 95.19 169 ALA A O 1
ATOM 1287 N N . LEU A 1 170 ? -12.433 4.479 14.440 1.00 94.94 170 LEU A N 1
ATOM 1288 C CA . LEU A 1 170 ? -11.533 5.635 14.378 1.00 94.94 170 LEU A CA 1
ATOM 1289 C C . LEU A 1 170 ? -10.090 5.232 14.056 1.00 94.94 170 LEU A C 1
ATOM 1291 O O . LEU A 1 170 ? -9.417 5.910 13.280 1.00 94.94 170 LEU A O 1
ATOM 1295 N N . THR A 1 171 ? -9.619 4.122 14.627 1.00 94.88 171 THR A N 1
ATOM 1296 C CA . THR A 1 171 ? -8.281 3.586 14.351 1.00 94.88 171 THR A CA 1
ATOM 1297 C C . THR A 1 171 ? -8.162 3.175 12.885 1.00 94.88 171 THR A C 1
ATOM 1299 O O . THR A 1 171 ? -7.195 3.554 12.228 1.00 94.88 171 THR A O 1
ATOM 1302 N N . LEU A 1 172 ? -9.161 2.466 12.349 1.00 94.94 172 LEU A N 1
ATOM 1303 C CA . LEU A 1 172 ? -9.203 2.055 10.944 1.00 94.94 172 LEU A CA 1
ATOM 1304 C C . LEU A 1 172 ? -9.167 3.249 9.989 1.00 94.94 172 LEU A C 1
ATOM 1306 O O . LEU A 1 172 ? -8.340 3.278 9.079 1.00 94.94 172 LEU A O 1
ATOM 1310 N N . GLU A 1 173 ? -10.020 4.248 10.213 1.00 93.69 173 GLU A N 1
ATOM 1311 C CA . GLU A 1 173 ? -10.085 5.427 9.343 1.00 93.69 173 GLU A CA 1
ATOM 1312 C C . GLU A 1 173 ? -8.841 6.316 9.481 1.00 93.69 173 GLU A C 1
ATOM 1314 O O . GLU A 1 173 ? -8.393 6.908 8.502 1.00 93.69 173 GLU A O 1
ATOM 1319 N N . THR A 1 174 ? -8.204 6.346 10.655 1.00 93.12 174 THR A N 1
ATOM 1320 C CA . THR A 1 174 ? -6.901 7.009 10.826 1.00 93.12 174 THR A CA 1
ATOM 1321 C C . THR A 1 174 ? -5.808 6.297 10.028 1.00 93.12 174 THR A C 1
ATOM 1323 O O . THR A 1 174 ? -5.021 6.950 9.341 1.00 93.12 174 THR A O 1
ATOM 1326 N N . LEU A 1 175 ? -5.758 4.959 10.083 1.00 90.62 175 LEU A N 1
ATOM 1327 C CA . LEU A 1 175 ? -4.803 4.170 9.301 1.00 90.62 175 LEU A CA 1
ATOM 1328 C C . LEU A 1 175 ? -5.000 4.390 7.795 1.00 90.62 175 LEU A C 1
ATOM 1330 O O . LEU A 1 175 ? -4.024 4.653 7.097 1.00 90.62 175 LEU A O 1
ATOM 1334 N N . ALA A 1 176 ? -6.246 4.352 7.316 1.00 87.31 176 ALA A N 1
ATOM 1335 C CA . ALA A 1 176 ? -6.570 4.591 5.911 1.00 87.31 176 ALA A CA 1
ATOM 1336 C C . ALA A 1 176 ? -6.284 6.047 5.479 1.00 87.31 176 ALA A C 1
ATOM 1338 O O . ALA A 1 176 ? -5.718 6.297 4.412 1.00 87.31 176 ALA A O 1
ATOM 1339 N N . GLY A 1 177 ? -6.626 7.030 6.317 1.00 83.44 177 GLY A N 1
ATOM 1340 C CA . GLY A 1 177 ? -6.443 8.455 6.028 1.00 83.44 177 GLY A CA 1
ATOM 1341 C C . GLY A 1 177 ? -4.977 8.896 5.976 1.00 83.44 177 GLY A C 1
ATOM 1342 O O . GLY A 1 177 ? -4.606 9.739 5.150 1.00 83.44 177 GLY A O 1
ATOM 1343 N N . ASN A 1 178 ? -4.111 8.289 6.795 1.00 79.44 178 ASN A N 1
ATOM 1344 C CA . ASN A 1 178 ? -2.677 8.591 6.815 1.00 79.44 178 ASN A CA 1
ATOM 1345 C C . ASN A 1 178 ? -2.001 8.369 5.449 1.00 79.44 178 ASN A C 1
ATOM 1347 O O . ASN A 1 178 ? -1.050 9.078 5.102 1.00 79.44 178 ASN A O 1
ATOM 1351 N N . GLU A 1 179 ? -2.514 7.454 4.631 1.00 69.94 179 GLU A N 1
ATOM 1352 C CA . GLU A 1 179 ? -1.966 7.186 3.300 1.00 69.94 179 GLU A CA 1
ATOM 1353 C C . GLU A 1 179 ? -2.289 8.289 2.296 1.00 69.94 179 GLU A C 1
ATOM 1355 O O . GLU A 1 179 ? -1.388 8.773 1.609 1.00 69.94 179 GLU A O 1
ATOM 1360 N N . THR A 1 180 ? -3.529 8.779 2.299 1.00 68.00 180 THR A N 1
ATOM 1361 C CA . THR A 1 180 ? -3.955 9.883 1.422 1.00 68.00 180 THR A CA 1
ATOM 1362 C C . THR A 1 180 ? -3.146 11.151 1.704 1.00 68.00 180 THR A C 1
ATOM 1364 O O . THR A 1 180 ? -2.690 11.833 0.786 1.00 68.00 180 THR A O 1
ATOM 1367 N N . SER A 1 181 ? -2.880 11.435 2.984 1.00 60.72 181 SER A N 1
ATOM 1368 C CA . SER A 1 181 ? -2.059 12.584 3.388 1.00 60.72 181 SER A CA 1
ATOM 1369 C C . SER A 1 181 ? -0.600 12.478 2.929 1.00 60.72 181 SER A C 1
ATOM 1371 O O . SER A 1 181 ? 0.068 13.494 2.738 1.00 60.72 181 SER A O 1
ATOM 1373 N N . THR A 1 182 ? -0.096 11.255 2.736 1.00 62.81 182 THR A N 1
ATOM 1374 C CA . THR A 1 182 ? 1.262 11.039 2.233 1.00 62.81 182 THR A CA 1
ATOM 1375 C C . THR A 1 182 ? 1.331 11.379 0.745 1.00 62.81 182 THR A C 1
ATOM 1377 O O . THR A 1 182 ? 2.249 12.084 0.337 1.00 62.81 182 THR A O 1
ATOM 1380 N N . TRP A 1 183 ? 0.343 10.968 -0.056 1.00 58.25 183 TRP A N 1
ATOM 1381 C CA . TRP A 1 183 ? 0.301 11.312 -1.482 1.00 58.25 183 TRP A CA 1
ATOM 1382 C C . TRP A 1 183 ? 0.143 12.814 -1.722 1.00 58.25 183 TRP A C 1
ATOM 1384 O O . TRP A 1 183 ? 0.807 13.356 -2.601 1.00 58.25 183 TRP A O 1
ATOM 1394 N N . ALA A 1 184 ? -0.657 13.499 -0.897 1.00 63.62 184 ALA A N 1
ATOM 1395 C CA . ALA A 1 184 ? -0.787 14.954 -0.957 1.00 63.62 184 ALA A CA 1
ATOM 1396 C C . ALA A 1 184 ? 0.565 15.661 -0.728 1.00 63.62 184 ALA A C 1
ATOM 1398 O O . ALA A 1 184 ? 0.950 16.529 -1.504 1.00 63.62 184 ALA A O 1
ATOM 1399 N N . LYS A 1 185 ? 1.341 15.225 0.274 1.00 61.91 185 LYS A N 1
ATOM 1400 C CA . LYS A 1 185 ? 2.676 15.781 0.567 1.00 61.91 185 LYS A CA 1
ATOM 1401 C C . LYS A 1 185 ? 3.701 15.486 -0.530 1.00 61.91 185 LYS A C 1
ATOM 1403 O O . LYS A 1 185 ? 4.544 16.330 -0.811 1.00 61.91 185 LYS A O 1
ATOM 1408 N N . SER A 1 186 ? 3.634 14.308 -1.151 1.00 59.62 186 SER A N 1
ATOM 1409 C CA . SER A 1 186 ? 4.506 13.945 -2.276 1.00 59.62 186 SER A CA 1
ATOM 1410 C C . SER A 1 186 ? 4.184 14.718 -3.561 1.00 59.62 186 SER A C 1
ATOM 1412 O O . SER A 1 186 ? 5.067 14.862 -4.398 1.00 59.62 186 SER A O 1
ATOM 1414 N N . ALA A 1 187 ? 2.961 15.236 -3.712 1.00 62.09 187 ALA A N 1
ATOM 1415 C CA . ALA A 1 187 ? 2.572 16.081 -4.842 1.00 62.09 187 ALA A CA 1
ATOM 1416 C C . ALA A 1 187 ? 2.976 17.562 -4.671 1.00 62.09 187 ALA A C 1
ATOM 1418 O O . ALA A 1 187 ? 3.051 18.288 -5.659 1.00 62.09 187 ALA A O 1
ATOM 1419 N N . GLU A 1 188 ? 3.247 18.018 -3.442 1.00 63.66 188 GLU A N 1
ATOM 1420 C CA . GLU A 1 188 ? 3.461 19.441 -3.125 1.00 63.66 188 GLU A CA 1
ATOM 1421 C C . GLU A 1 188 ? 4.936 19.902 -3.197 1.00 63.66 188 GLU A C 1
ATOM 1423 O O . GLU A 1 188 ? 5.220 21.095 -3.096 1.00 63.66 188 GLU A O 1
ATOM 1428 N N . ALA A 1 189 ? 5.898 19.005 -3.453 1.00 46.78 189 ALA A N 1
ATOM 1429 C CA . ALA A 1 189 ? 7.310 19.364 -3.645 1.00 46.78 189 ALA A CA 1
ATOM 1430 C C . ALA A 1 189 ? 7.818 18.981 -5.056 1.00 46.78 189 ALA A C 1
ATOM 1432 O O . ALA A 1 189 ? 7.618 17.828 -5.436 1.00 46.78 189 ALA A O 1
ATOM 1433 N N . PRO A 1 190 ? 8.532 19.853 -5.822 1.00 50.84 190 PRO A N 1
ATOM 1434 C CA . PRO A 1 190 ? 9.030 21.199 -5.504 1.00 50.84 190 PRO A CA 1
ATOM 1435 C C . PRO A 1 190 ? 8.605 22.307 -6.505 1.00 50.84 190 PRO A C 1
ATOM 1437 O O . PRO A 1 190 ? 8.921 22.250 -7.691 1.00 50.84 190 PRO A O 1
ATOM 1440 N N . SER A 1 191 ? 8.049 23.418 -6.003 1.00 46.09 191 SER A N 1
ATOM 1441 C CA . SER 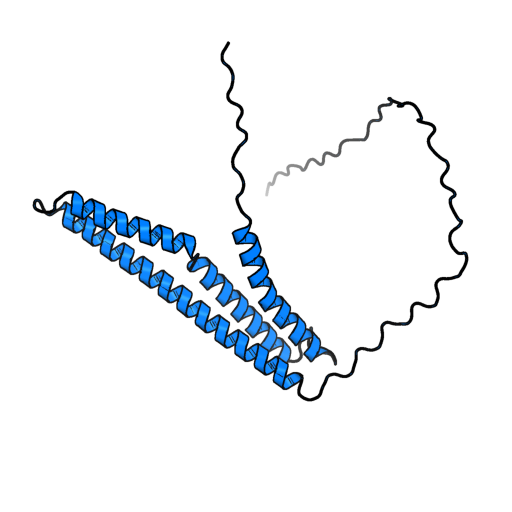A 1 191 ? 8.249 24.751 -6.607 1.00 46.09 191 SER A CA 1
ATOM 1442 C C . SER A 1 191 ? 9.426 25.441 -5.922 1.00 46.09 191 SER A C 1
ATOM 1444 O O . SER A 1 191 ? 9.274 26.301 -5.063 1.00 46.09 191 SER A O 1
ATOM 1446 N N . GLY A 1 192 ? 10.626 25.001 -6.291 1.00 55.19 192 GLY A N 1
ATOM 1447 C CA . GLY A 1 192 ? 11.895 25.623 -5.923 1.00 55.19 192 GLY A CA 1
ATOM 1448 C C . GLY A 1 192 ? 12.667 26.016 -7.177 1.00 55.19 192 GLY A C 1
ATOM 1449 O O . GLY A 1 192 ? 13.731 25.465 -7.433 1.00 55.19 192 GLY A O 1
ATOM 1450 N N . ALA A 1 193 ? 12.116 26.919 -7.994 1.00 46.75 193 ALA A N 1
ATOM 1451 C CA . ALA A 1 193 ? 12.838 27.529 -9.110 1.00 46.75 193 ALA A CA 1
ATOM 1452 C C . ALA A 1 193 ? 13.452 28.854 -8.636 1.00 46.75 193 ALA A C 1
ATOM 1454 O O . ALA A 1 193 ? 12.748 29.775 -8.227 1.00 46.75 193 ALA A O 1
ATOM 1455 N N . GLY A 1 194 ? 14.784 28.895 -8.624 1.00 51.41 194 GLY A N 1
ATOM 1456 C CA . GLY A 1 194 ? 15.586 29.922 -7.975 1.00 51.41 194 GLY A CA 1
ATOM 1457 C C . GLY A 1 194 ? 15.460 31.329 -8.557 1.00 51.41 194 GLY A C 1
ATOM 1458 O O . GLY A 1 194 ? 15.574 31.547 -9.760 1.00 51.41 194 GLY A O 1
ATOM 1459 N N . SER A 1 195 ? 15.371 32.313 -7.664 1.00 48.62 195 SER A N 1
ATOM 1460 C CA . SER A 1 195 ? 15.766 33.694 -7.935 1.00 48.62 195 SER A CA 1
ATOM 1461 C C . SER A 1 195 ? 17.272 33.845 -7.679 1.00 48.62 195 SER A C 1
ATOM 1463 O O . SER A 1 195 ? 17.699 34.403 -6.668 1.00 48.62 195 SER A O 1
ATOM 1465 N N . GLY A 1 196 ? 18.089 33.284 -8.570 1.00 44.38 196 GLY A N 1
ATOM 1466 C CA . GLY A 1 196 ? 19.517 33.584 -8.640 1.00 44.38 196 GLY A CA 1
ATOM 1467 C C . GLY A 1 196 ? 19.728 34.845 -9.474 1.00 44.38 196 GLY A C 1
ATOM 1468 O O . GLY A 1 196 ? 19.740 34.777 -10.699 1.00 44.38 196 GLY A O 1
ATOM 1469 N N . THR A 1 197 ? 19.865 36.000 -8.827 1.00 61.25 197 THR A N 1
ATOM 1470 C CA . THR A 1 197 ? 20.282 37.249 -9.483 1.00 61.25 197 THR A CA 1
ATOM 1471 C C . THR A 1 197 ? 21.700 37.075 -10.050 1.00 61.25 197 THR A C 1
ATOM 1473 O O . THR A 1 197 ? 22.594 36.687 -9.293 1.00 61.25 197 THR A O 1
ATOM 1476 N N . PRO A 1 198 ? 21.963 37.350 -11.342 1.00 61.69 198 PRO A N 1
ATOM 1477 C CA . PRO A 1 198 ? 23.312 37.237 -11.885 1.00 61.69 198 PRO A CA 1
ATOM 1478 C C . PRO A 1 198 ? 24.185 38.399 -11.376 1.00 61.69 198 PRO A C 1
ATOM 1480 O O . PRO A 1 198 ? 23.711 39.538 -11.327 1.00 61.69 198 PRO A O 1
ATOM 1483 N N . PRO A 1 199 ? 25.462 38.171 -11.015 1.00 57.50 199 PRO A N 1
ATOM 1484 C CA . PRO A 1 199 ? 26.361 39.260 -10.658 1.00 57.50 199 PRO A CA 1
ATOM 1485 C C . PRO A 1 199 ? 26.717 40.079 -11.906 1.00 57.50 199 PRO A C 1
ATOM 1487 O O . PRO A 1 199 ? 27.343 39.589 -12.847 1.00 57.50 199 PRO A O 1
ATOM 1490 N N . THR A 1 200 ? 26.332 41.353 -11.897 1.00 59.06 200 THR A N 1
ATOM 1491 C CA . THR A 1 200 ? 26.791 42.369 -12.849 1.00 59.06 200 THR A CA 1
ATOM 1492 C C . THR A 1 200 ? 28.295 42.580 -12.680 1.00 59.06 200 THR A C 1
ATOM 1494 O O . THR A 1 200 ? 28.737 43.075 -11.641 1.00 59.06 200 THR A O 1
ATOM 1497 N N . LYS A 1 201 ? 29.085 42.200 -13.691 1.00 52.25 201 LYS A N 1
ATOM 1498 C CA . LYS A 1 201 ? 30.516 42.526 -13.757 1.00 52.25 201 LYS A CA 1
ATOM 1499 C C . LYS A 1 201 ? 30.692 44.040 -13.937 1.00 52.25 201 LYS A C 1
ATOM 1501 O O . LYS A 1 201 ? 30.048 44.623 -14.809 1.00 52.25 201 LYS A O 1
ATOM 1506 N N . LYS A 1 202 ? 31.542 44.641 -13.102 1.00 50.16 202 LYS A N 1
ATOM 1507 C CA . LYS A 1 202 ? 32.182 45.942 -13.341 1.00 50.16 202 LYS A CA 1
ATOM 1508 C C . LYS A 1 202 ? 33.529 45.720 -14.011 1.00 50.16 202 LYS A C 1
ATOM 1510 O O . LYS A 1 202 ? 34.137 44.665 -13.719 1.00 50.16 202 LYS A O 1
#

Sequence (202 aa):
MSDAPDAVVPSSTPTRADSVGATPPRTRGRRGQITPPPTEPPAPVQAPPEPAPIPDGAVDFVMGRMTYLLGWYEQHAQISRWCYLGIKVVQLIVAAAVSATALMQTAGPVLTAVLGGIILVLEGVQQAFQFHDNWIRYRSTHTTLLKTLTQWEVRAKPFDGADAVRQLALTLETLAGNETSTWAKSAEAPSGAGSGTPPTKK